Protein AF-A0A1Y1WP73-F1 (afdb_monomer_lite)

pLDDT: mean 77.03, std 22.02, range [34.75, 98.12]

Sequence (185 aa):
MTFDNALKVAAAVHSAQMASGSKRKRVSKGKESATANKKVKKNSEEGFRINKKKEFLLTYANTRGETTKSDVSLMIEEKQLNIEFIVSKEKNHNGEIAEFHIHSYLHYIDNPLNTRDVRYFNVPYPPSNQAFTTNHPNIRYKSEFSKNPIQATIDMIEYVTKEDQDPVCNFDWKKKVRRIEKPTF

Structure (mmCIF, N/CA/C/O backbone):
data_AF-A0A1Y1WP73-F1
#
_entry.id   AF-A0A1Y1WP73-F1
#
loop_
_atom_site.group_PDB
_atom_site.id
_atom_site.type_symbol
_atom_site.label_atom_id
_atom_site.label_alt_id
_atom_site.label_comp_id
_atom_site.label_asym_id
_atom_site.label_entity_id
_atom_site.label_seq_id
_atom_site.pdbx_PDB_ins_code
_atom_site.Cartn_x
_atom_site.Cartn_y
_atom_site.Cartn_z
_atom_site.occupancy
_atom_site.B_iso_or_equiv
_atom_site.auth_seq_id
_atom_site.auth_comp_id
_atom_site.auth_asym_id
_atom_site.auth_atom_id
_atom_site.pdbx_PDB_model_num
ATOM 1 N N . MET A 1 1 ? 25.354 -0.770 85.249 1.00 38.44 1 MET A N 1
ATOM 2 C CA . MET A 1 1 ? 25.401 0.024 84.005 1.00 38.44 1 MET A CA 1
ATOM 3 C C . MET A 1 1 ? 25.675 -0.971 82.873 1.00 38.44 1 MET A C 1
ATOM 5 O O . MET A 1 1 ? 26.792 -1.456 82.823 1.00 38.44 1 MET A O 1
ATOM 9 N N . THR A 1 2 ? 24.665 -1.651 82.300 1.00 40.53 2 THR A N 1
ATOM 10 C CA . THR A 1 2 ? 23.805 -1.255 81.140 1.00 40.53 2 THR A CA 1
ATOM 11 C C . THR A 1 2 ? 24.659 -0.952 79.893 1.00 40.53 2 THR A C 1
ATOM 13 O O . THR A 1 2 ? 25.575 -0.151 80.014 1.00 40.53 2 THR A O 1
ATOM 16 N N . PHE A 1 3 ? 24.511 -1.559 78.707 1.00 40.25 3 PHE A N 1
ATOM 17 C CA . PHE A 1 3 ? 23.338 -1.885 77.864 1.00 40.25 3 PHE A CA 1
ATOM 18 C C . PHE A 1 3 ? 23.740 -2.979 76.826 1.00 40.25 3 PHE A C 1
ATOM 20 O O . PHE A 1 3 ? 24.895 -2.988 76.410 1.00 40.25 3 PHE A O 1
ATOM 27 N N . ASP A 1 4 ? 22.934 -4.034 76.601 1.00 41.66 4 ASP A N 1
ATOM 28 C CA . ASP A 1 4 ? 22.002 -4.292 75.459 1.00 41.66 4 ASP A CA 1
ATOM 29 C C . ASP A 1 4 ? 22.661 -4.306 74.056 1.00 41.66 4 ASP A C 1
ATOM 31 O O . ASP A 1 4 ? 23.518 -3.488 73.768 1.00 41.66 4 ASP A O 1
ATOM 35 N N . ASN A 1 5 ? 22.314 -5.119 73.053 1.00 44.22 5 ASN A N 1
ATOM 36 C CA . ASN A 1 5 ? 21.349 -6.199 72.827 1.00 44.22 5 ASN A CA 1
ATOM 37 C C . ASN A 1 5 ? 21.752 -6.833 71.473 1.00 44.22 5 ASN A C 1
ATOM 39 O O . ASN A 1 5 ? 21.994 -6.089 70.525 1.00 44.22 5 ASN A O 1
ATOM 43 N N . ALA A 1 6 ? 21.752 -8.160 71.325 1.00 44.88 6 ALA A N 1
ATOM 44 C CA . ALA A 1 6 ? 21.674 -8.801 70.004 1.00 44.88 6 ALA A CA 1
ATOM 45 C C . ALA A 1 6 ? 21.087 -10.220 70.122 1.00 44.88 6 ALA A C 1
ATOM 47 O O . ALA A 1 6 ? 21.733 -11.146 70.612 1.00 44.88 6 ALA A O 1
ATOM 48 N N . LEU A 1 7 ? 19.823 -10.340 69.694 1.00 40.44 7 LEU A N 1
ATOM 49 C CA . LEU A 1 7 ? 19.051 -11.555 69.374 1.00 40.44 7 LEU A CA 1
ATOM 50 C C . LEU A 1 7 ? 19.946 -12.688 68.818 1.00 40.44 7 LEU A C 1
ATOM 52 O O . LEU A 1 7 ? 20.678 -12.459 67.862 1.00 40.44 7 LEU A O 1
ATOM 56 N N . LYS A 1 8 ? 20.042 -13.895 69.402 1.00 40.66 8 LYS A N 1
ATOM 57 C CA . LYS A 1 8 ? 19.073 -15.022 69.506 1.00 40.66 8 LYS A CA 1
ATOM 58 C C . LYS A 1 8 ? 18.258 -15.294 68.225 1.00 40.66 8 LYS A C 1
ATOM 60 O O . LYS A 1 8 ? 17.568 -14.400 67.771 1.00 40.66 8 LYS A O 1
ATOM 65 N N . VAL A 1 9 ? 18.151 -16.492 67.641 1.00 38.88 9 VAL A N 1
ATOM 66 C CA . VAL A 1 9 ? 18.622 -17.864 67.915 1.00 38.88 9 VAL A CA 1
ATOM 67 C C . VAL A 1 9 ? 18.351 -18.695 66.637 1.00 38.88 9 VAL A C 1
ATOM 69 O O . VAL A 1 9 ? 17.408 -18.406 65.908 1.00 38.88 9 VAL A O 1
ATOM 72 N N . ALA A 1 10 ? 19.201 -19.707 66.427 1.00 36.69 10 ALA A N 1
ATOM 73 C CA . ALA A 1 10 ? 19.105 -20.952 65.640 1.00 36.69 10 ALA A CA 1
ATOM 74 C C . ALA A 1 10 ? 17.727 -21.344 65.030 1.00 36.69 10 ALA A C 1
ATOM 76 O O . ALA A 1 10 ? 16.688 -21.212 65.661 1.00 36.69 10 ALA A O 1
ATOM 77 N N . ALA A 1 11 ? 17.662 -21.732 63.753 1.00 35.94 11 ALA A N 1
ATOM 78 C CA . ALA A 1 11 ? 17.934 -23.063 63.174 1.00 35.94 11 ALA A CA 1
ATOM 79 C C . ALA A 1 11 ? 16.797 -24.104 63.311 1.00 35.94 11 ALA A C 1
ATOM 81 O O . ALA A 1 11 ? 16.463 -24.536 64.403 1.00 35.94 11 ALA A O 1
ATOM 82 N N . ALA A 1 12 ? 16.332 -24.538 62.131 1.00 36.38 12 ALA A N 1
ATOM 83 C CA . ALA A 1 12 ? 15.968 -25.897 61.703 1.00 36.38 12 ALA A CA 1
ATOM 84 C C . ALA A 1 12 ? 14.915 -26.733 62.476 1.00 36.38 12 ALA A C 1
ATOM 86 O O . ALA A 1 12 ? 15.037 -26.996 63.663 1.00 36.38 12 ALA A O 1
ATOM 87 N N . VAL A 1 13 ? 13.960 -27.303 61.722 1.00 35.16 13 VAL A N 1
ATOM 88 C CA . VAL A 1 13 ? 13.783 -28.753 61.428 1.00 35.16 13 VAL A CA 1
ATOM 89 C C . VAL A 1 13 ? 12.307 -29.070 61.083 1.00 35.16 13 VAL A C 1
ATOM 91 O O . VAL A 1 13 ? 11.372 -28.494 61.622 1.00 35.16 13 VAL A O 1
ATOM 94 N N . HIS A 1 14 ? 12.157 -29.996 60.129 1.00 34.75 14 HIS A N 1
ATOM 95 C CA . HIS A 1 14 ? 10.982 -30.730 59.633 1.00 34.75 14 HIS A CA 1
ATOM 96 C C . HIS A 1 14 ? 9.729 -30.865 60.524 1.00 34.75 14 HIS A C 1
ATOM 98 O O . HIS A 1 14 ? 9.814 -31.292 61.671 1.00 34.75 14 HIS A O 1
ATOM 104 N N . SER A 1 15 ? 8.548 -30.763 59.895 1.00 35.84 15 SER A N 1
ATOM 105 C CA . SER A 1 15 ? 7.568 -31.869 59.729 1.00 35.84 15 SER A CA 1
ATOM 106 C C . SER A 1 15 ? 6.245 -31.369 59.115 1.00 35.84 15 SER A C 1
ATOM 108 O O . SER A 1 15 ? 5.824 -30.255 59.405 1.00 35.84 15 SER A O 1
ATOM 110 N N . ALA A 1 16 ? 5.600 -32.181 58.260 1.00 39.72 16 ALA A N 1
ATOM 111 C CA . ALA A 1 16 ? 4.187 -32.601 58.385 1.00 39.72 16 ALA A CA 1
ATOM 112 C C . ALA A 1 16 ? 3.598 -33.171 57.073 1.00 39.72 16 ALA A C 1
ATOM 114 O O . ALA A 1 16 ? 3.673 -32.575 56.001 1.00 39.72 16 ALA A O 1
ATOM 115 N N . GLN A 1 17 ? 2.975 -34.342 57.216 1.00 36.50 17 GLN A N 1
ATOM 116 C CA . GLN A 1 17 ? 2.186 -35.097 56.241 1.00 36.50 17 GLN A CA 1
ATOM 117 C C . GLN A 1 17 ? 0.824 -34.455 55.894 1.00 36.50 17 GLN A C 1
ATOM 119 O O . GLN A 1 17 ? 0.213 -33.796 56.723 1.00 36.50 17 GLN A O 1
ATOM 124 N N . MET A 1 18 ? 0.337 -34.807 54.693 1.00 44.97 18 MET A N 1
ATOM 125 C CA . MET A 1 18 ? -1.050 -35.119 54.276 1.00 44.97 18 MET A CA 1
ATOM 126 C C . MET A 1 18 ? -2.222 -34.226 54.736 1.00 44.97 18 MET A C 1
ATOM 128 O O . MET A 1 18 ? -2.625 -34.242 55.893 1.00 44.97 18 MET A O 1
ATOM 132 N N . ALA A 1 19 ? -2.942 -33.654 53.761 1.00 40.12 19 ALA A N 1
ATOM 133 C CA . ALA A 1 19 ? -4.369 -33.347 53.897 1.00 40.12 19 ALA A CA 1
ATOM 134 C C . ALA A 1 19 ? -5.128 -33.628 52.585 1.00 40.12 19 ALA A C 1
ATOM 136 O O . ALA A 1 19 ? -5.066 -32.871 51.617 1.00 40.12 19 ALA A O 1
ATOM 137 N N . SER A 1 20 ? -5.872 -34.738 52.584 1.00 45.78 20 SER A N 1
ATOM 138 C CA . SER A 1 20 ? -7.026 -34.972 51.715 1.00 45.78 20 SER A CA 1
ATOM 139 C C . SER A 1 20 ? -8.143 -34.006 52.116 1.00 45.78 20 SER A C 1
ATOM 141 O O . SER A 1 20 ? -8.498 -33.915 53.290 1.00 45.78 20 SER A O 1
ATOM 143 N N . GLY A 1 21 ? -8.696 -33.277 51.149 1.00 35.88 21 GLY A N 1
ATOM 144 C CA . GLY A 1 21 ? -9.756 -32.304 51.385 1.00 35.88 21 GLY A CA 1
ATOM 145 C C . GLY A 1 21 ? -10.603 -32.096 50.141 1.00 35.88 21 GLY A C 1
ATOM 146 O O . GLY A 1 21 ? -10.403 -31.146 49.390 1.00 35.88 21 GLY A O 1
ATOM 147 N N . SER A 1 22 ? -11.565 -32.996 49.936 1.00 47.75 22 SER A N 1
ATOM 148 C CA . SER A 1 22 ? -12.668 -32.846 48.986 1.00 47.75 22 SER A CA 1
ATOM 149 C C . SER A 1 22 ? -13.368 -31.496 49.184 1.00 47.75 22 SER A C 1
ATOM 151 O O . SER A 1 22 ? -14.056 -31.278 50.184 1.00 47.75 22 SER A O 1
ATOM 153 N N . LYS A 1 23 ? -13.216 -30.572 48.227 1.00 45.19 23 LYS A N 1
ATOM 154 C CA . LYS A 1 23 ? -14.054 -29.371 48.146 1.00 45.19 23 LYS A CA 1
ATOM 155 C C . LYS A 1 23 ? -15.121 -29.569 47.076 1.00 45.19 23 LYS A C 1
ATOM 157 O O . LYS A 1 23 ? -14.870 -29.544 45.876 1.00 45.19 23 LYS A O 1
ATOM 162 N N . ARG A 1 24 ? -16.327 -29.799 47.598 1.00 37.84 24 ARG A N 1
ATOM 163 C CA . ARG A 1 24 ? -17.636 -29.896 46.947 1.00 37.84 24 ARG A CA 1
ATOM 164 C C . ARG A 1 24 ? -17.758 -29.066 45.664 1.00 37.84 24 ARG A C 1
ATOM 166 O O . ARG A 1 24 ? -17.618 -27.844 45.675 1.00 37.84 24 ARG A O 1
ATOM 173 N N . LYS A 1 25 ? -18.175 -29.751 44.598 1.00 41.88 25 LYS A N 1
ATOM 174 C CA . LYS A 1 25 ? -18.746 -29.194 43.368 1.00 41.88 25 LYS A CA 1
ATOM 175 C C . LYS A 1 25 ? -19.994 -28.379 43.739 1.00 41.88 25 LYS A C 1
ATOM 177 O O . LYS A 1 25 ? -21.053 -28.944 44.009 1.00 41.88 25 LYS A O 1
ATOM 182 N N . ARG A 1 26 ? -19.865 -27.053 43.823 1.00 40.00 26 ARG A N 1
ATOM 183 C CA . ARG A 1 26 ? -21.003 -26.149 44.037 1.00 40.00 26 ARG A CA 1
ATOM 184 C C . ARG A 1 26 ? -21.769 -26.043 42.719 1.00 40.00 26 ARG A C 1
ATOM 186 O O . ARG A 1 26 ? -21.300 -25.434 41.765 1.00 40.00 26 ARG A O 1
ATOM 193 N N . VAL A 1 27 ? -22.929 -26.689 42.665 1.00 45.06 27 VAL A N 1
ATOM 194 C CA . VAL A 1 27 ? -23.915 -26.514 41.597 1.00 45.06 27 VAL A CA 1
ATOM 195 C C . VAL A 1 27 ? -24.573 -25.155 41.809 1.00 45.06 27 VAL A C 1
ATOM 197 O O . VAL A 1 27 ? -25.424 -25.011 42.682 1.00 45.06 27 VAL A O 1
ATOM 200 N N . SER A 1 28 ? -24.184 -24.152 41.027 1.00 40.03 28 SER A N 1
ATOM 201 C CA . SER A 1 28 ? -24.985 -22.941 40.859 1.00 40.03 28 SER A CA 1
ATOM 202 C C . SER A 1 28 ? -25.855 -23.110 39.617 1.00 40.03 28 SER A C 1
ATOM 204 O O . SER A 1 28 ? -25.410 -22.902 38.490 1.00 40.03 28 SER A O 1
ATOM 206 N N . LYS A 1 29 ? -27.112 -23.515 39.838 1.00 44.78 29 LYS A N 1
ATOM 207 C CA . LYS A 1 29 ? -28.218 -23.246 38.914 1.00 44.78 29 LYS A CA 1
ATOM 208 C C . LYS A 1 29 ? -28.392 -21.726 38.856 1.00 44.78 29 LYS A C 1
ATOM 210 O O . LYS A 1 29 ? -28.944 -21.141 39.781 1.00 44.78 29 LYS A O 1
ATOM 215 N N . GLY A 1 30 ? -27.907 -21.107 37.789 1.00 35.41 30 GLY A N 1
ATOM 216 C CA . GLY A 1 30 ? -28.134 -19.703 37.467 1.00 35.41 30 GLY A CA 1
ATOM 217 C C . GLY A 1 30 ? -28.257 -19.573 35.956 1.00 35.41 30 GLY A C 1
ATOM 218 O O . GLY A 1 30 ? -27.355 -19.980 35.231 1.00 35.41 30 GLY A O 1
ATOM 219 N N . LYS A 1 31 ? -29.414 -19.098 35.490 1.00 45.19 31 LYS A N 1
ATOM 220 C CA . LYS A 1 31 ? -29.664 -18.743 34.091 1.00 45.19 31 LYS A CA 1
ATOM 221 C C . LYS A 1 31 ? -28.786 -17.549 33.732 1.00 45.19 31 LYS A C 1
ATOM 223 O O . LYS A 1 31 ? -28.998 -16.487 34.287 1.00 45.19 31 LYS A O 1
ATOM 228 N N . GLU A 1 32 ? -27.862 -17.756 32.809 1.00 38.69 32 GLU A N 1
ATOM 229 C CA . GLU A 1 32 ? -27.201 -16.793 31.918 1.00 38.69 32 GLU A CA 1
ATOM 230 C C . GLU A 1 32 ? -26.188 -17.652 31.145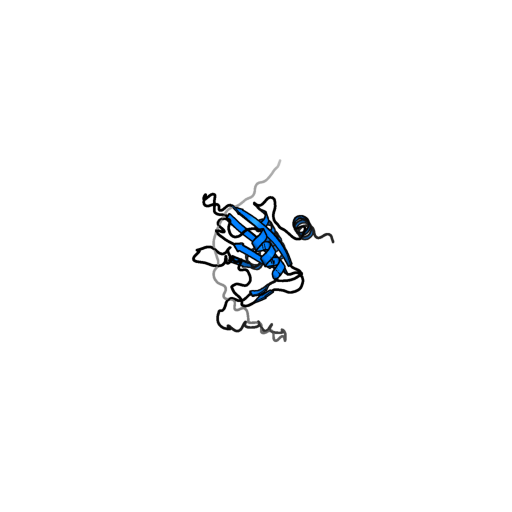 1.00 38.69 32 GLU A C 1
ATOM 232 O O . GLU A 1 32 ? -25.578 -18.562 31.689 1.00 38.69 32 GLU A O 1
ATOM 237 N N . SER A 1 33 ? -26.038 -17.556 29.840 1.00 39.72 33 SER A N 1
ATOM 238 C CA . SER A 1 33 ? -25.723 -16.360 29.088 1.00 39.72 33 SER A CA 1
ATOM 239 C C . SER A 1 33 ? -25.937 -16.708 27.616 1.00 39.72 33 SER A C 1
ATOM 241 O O . SER A 1 33 ? -25.800 -17.874 27.232 1.00 39.72 33 SER A O 1
ATOM 243 N N . ALA A 1 34 ? -26.287 -15.718 26.798 1.00 48.50 34 ALA A N 1
ATOM 244 C CA . ALA A 1 34 ? -26.297 -15.851 25.352 1.00 48.50 34 ALA A CA 1
ATOM 245 C C . ALA A 1 34 ? -24.971 -16.480 24.901 1.00 48.50 34 ALA A C 1
ATOM 247 O O . ALA A 1 34 ? -23.921 -15.838 24.920 1.00 48.50 34 ALA A O 1
ATOM 248 N N . THR A 1 35 ? -25.007 -17.753 24.505 1.00 42.34 35 THR A N 1
ATOM 249 C CA . THR A 1 35 ? -23.884 -18.376 23.820 1.00 42.34 35 THR A CA 1
ATOM 250 C C . THR A 1 35 ? -23.697 -17.580 22.548 1.00 42.34 35 THR A C 1
ATOM 252 O O . THR A 1 35 ? -24.515 -17.669 21.631 1.00 42.34 35 THR A O 1
ATOM 255 N N . ALA A 1 36 ? -22.652 -16.754 22.514 1.00 45.84 36 ALA A N 1
ATOM 256 C CA . ALA A 1 36 ? -22.164 -16.173 21.286 1.00 45.84 36 ALA A CA 1
ATOM 257 C C . ALA A 1 36 ? -22.001 -17.337 20.309 1.00 45.84 36 ALA A C 1
ATOM 259 O O . ALA A 1 36 ? -21.088 -18.153 20.452 1.00 45.84 36 ALA A O 1
ATOM 260 N N . ASN A 1 37 ? -22.932 -17.448 19.358 1.00 40.00 37 ASN A N 1
ATOM 261 C CA . ASN A 1 37 ? -22.795 -18.336 18.223 1.00 40.00 37 ASN A CA 1
ATOM 262 C C . ASN A 1 37 ? -21.539 -17.859 17.510 1.00 40.00 37 ASN A C 1
ATOM 264 O O . ASN A 1 37 ? -21.566 -16.906 16.728 1.00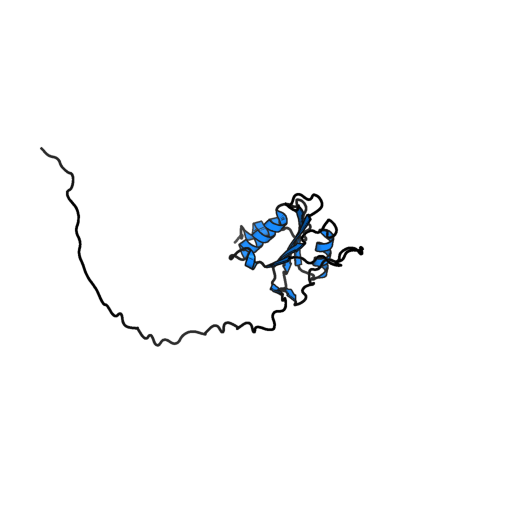 40.00 37 ASN A O 1
ATOM 268 N N . LYS A 1 38 ? -20.411 -18.485 17.849 1.00 47.41 38 LYS A N 1
ATOM 269 C CA . LYS A 1 38 ? -19.154 -18.363 17.137 1.00 47.41 38 LYS A CA 1
ATOM 270 C C . LYS A 1 38 ? -19.526 -18.796 15.732 1.00 47.41 38 LYS A C 1
ATOM 272 O O . LYS A 1 38 ? -19.721 -19.985 15.508 1.00 47.41 38 LYS A O 1
ATOM 277 N N . LYS A 1 39 ? -19.785 -17.832 14.836 1.00 48.66 39 LYS A N 1
ATOM 278 C CA . LYS A 1 39 ? -20.129 -18.106 13.441 1.00 48.66 39 LYS A CA 1
ATOM 279 C C . LYS A 1 39 ? -19.006 -18.990 12.935 1.00 48.66 39 LYS A C 1
ATOM 281 O O . LYS A 1 39 ? -17.903 -18.501 12.696 1.00 48.66 39 LYS A O 1
ATOM 286 N N . VAL A 1 40 ? -19.276 -20.290 12.870 1.00 43.19 40 VAL A N 1
ATOM 287 C CA . VAL A 1 40 ? -18.385 -21.263 12.268 1.00 43.19 40 VAL A CA 1
ATOM 288 C C . VAL A 1 40 ? -18.255 -20.751 10.849 1.00 43.19 40 VAL A C 1
ATOM 290 O O . VAL A 1 40 ? -19.231 -20.746 10.095 1.00 43.19 40 VAL A O 1
ATOM 293 N N . LYS A 1 41 ? -17.096 -20.166 10.525 1.00 53.53 41 LYS A N 1
ATOM 294 C CA . LYS A 1 41 ? -16.765 -19.866 9.139 1.00 53.53 41 LYS A CA 1
ATOM 295 C C . LYS A 1 41 ? -16.883 -21.215 8.450 1.00 53.53 41 LYS A C 1
ATOM 297 O O . LYS A 1 41 ? -16.076 -22.097 8.717 1.00 53.53 41 LYS A O 1
ATOM 302 N N . LYS A 1 42 ? -17.947 -21.400 7.663 1.00 52.81 42 LYS A N 1
ATOM 303 C CA . LYS A 1 42 ? -18.055 -22.546 6.768 1.00 52.81 42 LYS A CA 1
ATOM 304 C C . LYS A 1 42 ? -16.736 -22.588 6.005 1.00 52.81 42 LYS A C 1
ATOM 306 O O . LYS A 1 42 ? -16.377 -21.579 5.393 1.00 52.81 42 LYS A O 1
ATOM 311 N N . ASN A 1 43 ? -16.034 -23.714 6.095 1.00 48.12 43 ASN A N 1
ATOM 312 C CA . ASN A 1 43 ? -14.969 -24.076 5.172 1.00 48.12 43 ASN A CA 1
ATOM 313 C C . ASN A 1 43 ? -15.619 -24.202 3.789 1.00 48.12 43 ASN A C 1
ATOM 315 O O . ASN A 1 43 ? -15.993 -25.285 3.358 1.00 48.12 43 ASN A O 1
ATOM 319 N N . SER A 1 44 ? -15.888 -23.068 3.146 1.00 52.62 44 SER A N 1
ATOM 320 C CA . SER A 1 44 ? -16.033 -23.028 1.702 1.00 52.62 44 SER A CA 1
ATOM 321 C C . SER A 1 44 ? -14.624 -23.218 1.167 1.00 52.62 44 SER A C 1
ATOM 323 O O . SER A 1 44 ? -13.775 -22.410 1.541 1.00 52.62 44 SER A O 1
ATOM 325 N N . GLU A 1 45 ? -14.415 -24.293 0.408 1.00 56.72 45 GLU A N 1
ATOM 326 C CA . GLU A 1 45 ? -13.286 -24.578 -0.493 1.00 56.72 45 GLU A CA 1
ATOM 327 C C . GLU A 1 45 ? -12.183 -23.504 -0.473 1.00 56.72 45 GLU A C 1
ATOM 329 O O . GLU A 1 45 ? -12.448 -22.352 -0.822 1.00 56.72 45 GLU A O 1
ATOM 334 N N . GLU A 1 46 ? -10.982 -23.889 -0.020 1.00 64.06 46 GLU A N 1
ATOM 335 C CA . GLU A 1 46 ? -9.787 -23.070 0.268 1.00 64.06 46 GLU A CA 1
ATOM 336 C C . GLU A 1 46 ? -9.262 -22.255 -0.935 1.00 64.06 46 GLU A C 1
ATOM 338 O O . GLU A 1 46 ? -8.146 -22.429 -1.409 1.00 64.06 46 GLU A O 1
ATOM 343 N N . GLY A 1 47 ? -10.065 -21.333 -1.453 1.00 76.81 47 GLY A N 1
ATOM 344 C CA . GLY A 1 47 ? -9.646 -20.329 -2.418 1.00 76.81 47 GLY A CA 1
ATOM 345 C C . GLY A 1 47 ? -9.113 -19.084 -1.716 1.00 76.81 47 GLY A C 1
ATOM 346 O O . GLY A 1 47 ? -9.586 -18.704 -0.638 1.00 76.81 47 GLY A O 1
ATOM 347 N N . PHE A 1 48 ? -8.164 -18.402 -2.361 1.00 86.88 48 PHE A N 1
ATOM 348 C CA . PHE A 1 48 ? -7.745 -17.065 -1.948 1.00 86.88 48 PHE A CA 1
ATOM 349 C C . PHE A 1 48 ? -8.961 -16.146 -1.790 1.00 86.88 48 PHE A C 1
ATOM 351 O O . PHE A 1 48 ? -9.846 -16.075 -2.650 1.00 86.88 48 PHE A O 1
ATOM 358 N N . ARG A 1 49 ? -9.008 -15.420 -0.672 1.00 91.31 49 ARG A N 1
ATOM 359 C CA . ARG A 1 49 ? -10.079 -14.466 -0.410 1.00 91.31 49 ARG A CA 1
ATOM 360 C C . ARG A 1 49 ? -9.633 -13.358 0.526 1.00 91.31 49 ARG A C 1
ATOM 362 O O . ARG A 1 49 ? -9.302 -13.600 1.685 1.00 91.31 49 ARG A O 1
ATOM 369 N N . ILE A 1 50 ? -9.814 -12.123 0.077 1.00 92.75 50 ILE A N 1
ATOM 370 C CA . ILE A 1 50 ? -9.817 -10.951 0.946 1.00 92.75 50 ILE A CA 1
ATOM 371 C C . ILE A 1 50 ? -11.252 -10.745 1.427 1.00 92.75 50 ILE A C 1
ATOM 373 O O . ILE A 1 50 ? -12.166 -10.572 0.626 1.00 92.75 50 ILE A O 1
ATOM 377 N N . ASN A 1 51 ? -11.476 -10.793 2.741 1.00 92.81 51 ASN A N 1
ATOM 378 C CA . ASN A 1 51 ? -12.812 -10.662 3.325 1.00 92.81 51 ASN A CA 1
ATOM 379 C C . ASN A 1 51 ? -12.874 -9.496 4.311 1.00 92.81 51 ASN A C 1
ATOM 381 O O . ASN A 1 51 ? -12.406 -9.619 5.445 1.00 92.81 51 ASN A O 1
ATOM 385 N N . LYS A 1 52 ? -13.509 -8.402 3.878 1.00 92.44 52 LYS A N 1
ATOM 386 C CA . LYS A 1 52 ? -13.786 -7.204 4.679 1.00 92.44 52 LYS A CA 1
ATOM 387 C C . LYS A 1 52 ? -12.530 -6.642 5.362 1.00 92.44 52 LYS A C 1
ATOM 389 O O . LYS A 1 52 ? -12.526 -6.395 6.567 1.00 92.44 52 LYS A O 1
ATOM 394 N N . LYS A 1 53 ? -11.458 -6.446 4.594 1.00 94.38 53 LYS A N 1
ATOM 395 C CA . LYS A 1 53 ? -10.200 -5.856 5.077 1.00 94.38 53 LYS A CA 1
ATOM 396 C C . LYS A 1 53 ? -10.096 -4.399 4.612 1.00 94.38 53 LYS A C 1
ATOM 398 O O . LYS A 1 53 ? -10.431 -4.112 3.469 1.00 94.38 53 LYS A O 1
ATOM 403 N N . LYS A 1 54 ? -9.681 -3.493 5.504 1.00 95.12 54 LYS A N 1
ATOM 404 C CA . LYS A 1 54 ? -9.512 -2.058 5.198 1.00 95.12 54 LYS A CA 1
ATOM 405 C C . LYS A 1 54 ? -8.065 -1.647 4.967 1.00 95.12 54 LYS A C 1
ATOM 407 O O . LYS A 1 54 ? -7.834 -0.733 4.194 1.00 95.12 54 LYS A O 1
ATOM 412 N N . GLU A 1 55 ? -7.116 -2.299 5.632 1.00 96.44 55 GLU A N 1
ATOM 413 C CA . GLU A 1 55 ? -5.705 -1.913 5.597 1.00 96.44 55 GLU A CA 1
ATOM 414 C C . GLU A 1 55 ? -4.831 -3.061 5.104 1.00 96.44 55 GLU A C 1
ATOM 416 O O . GLU A 1 55 ? -4.987 -4.207 5.551 1.00 96.44 55 GLU A O 1
ATOM 421 N N . PHE A 1 56 ? -3.917 -2.723 4.198 1.00 97.12 56 PHE A N 1
ATOM 422 C CA . PHE A 1 56 ? -3.027 -3.660 3.524 1.00 97.12 56 PHE A CA 1
ATOM 423 C C . PHE A 1 56 ? -1.622 -3.089 3.433 1.00 97.12 56 PHE A C 1
ATOM 425 O O . PHE A 1 56 ? -1.445 -1.879 3.288 1.00 97.12 56 PHE A O 1
ATOM 432 N N . LEU A 1 57 ? -0.645 -3.987 3.476 1.00 97.81 57 LEU A N 1
ATOM 433 C CA . LEU A 1 57 ? 0.713 -3.713 3.049 1.00 97.81 57 LEU A CA 1
ATOM 434 C C . LEU A 1 57 ? 1.022 -4.620 1.863 1.00 97.81 57 LEU A C 1
ATOM 436 O O . LEU A 1 57 ? 0.928 -5.842 1.987 1.00 97.81 57 LEU A O 1
ATOM 440 N N . LEU A 1 58 ? 1.341 -4.023 0.719 1.00 97.62 58 LEU A N 1
ATOM 441 C CA . LEU A 1 58 ? 1.722 -4.750 -0.486 1.00 97.62 58 LEU A CA 1
ATOM 442 C C . LEU A 1 58 ? 3.228 -4.641 -0.691 1.00 97.62 58 LEU A C 1
ATOM 444 O O . LEU A 1 58 ? 3.782 -3.553 -0.547 1.00 97.62 58 LEU A O 1
ATOM 448 N N . THR A 1 59 ? 3.863 -5.742 -1.081 1.00 96.12 59 THR A N 1
ATOM 449 C CA . THR A 1 59 ? 5.282 -5.775 -1.452 1.00 96.12 59 THR A CA 1
ATOM 450 C C . THR A 1 59 ? 5.437 -6.387 -2.836 1.00 96.12 59 THR A C 1
ATOM 452 O O . THR A 1 59 ? 5.224 -7.587 -3.003 1.00 96.12 59 THR A O 1
ATOM 455 N N . TYR A 1 60 ? 5.848 -5.581 -3.809 1.00 93.94 60 TYR A N 1
ATOM 456 C CA . TYR A 1 60 ? 6.291 -6.033 -5.125 1.00 93.94 60 TYR A CA 1
ATOM 457 C C . TYR A 1 60 ? 7.791 -6.286 -5.047 1.00 93.94 60 TYR A C 1
ATOM 459 O O . TYR A 1 60 ? 8.591 -5.348 -5.034 1.00 93.94 60 TYR A O 1
ATOM 467 N N . ALA A 1 61 ? 8.165 -7.555 -4.924 1.00 90.12 61 ALA A N 1
ATOM 468 C CA . ALA A 1 61 ? 9.563 -7.951 -4.854 1.00 90.12 61 ALA A CA 1
ATOM 469 C C . ALA A 1 61 ? 10.223 -7.892 -6.241 1.00 90.12 61 ALA A C 1
ATOM 471 O O . ALA A 1 61 ? 9.542 -7.962 -7.263 1.00 90.12 61 ALA A O 1
ATOM 472 N N . ASN A 1 62 ? 11.553 -7.776 -6.248 1.00 83.38 62 ASN A N 1
ATOM 473 C CA . ASN A 1 62 ? 12.426 -7.874 -7.423 1.00 83.38 62 ASN A CA 1
ATOM 474 C C . ASN A 1 62 ? 11.865 -7.185 -8.673 1.00 83.38 62 ASN A C 1
ATOM 476 O O . ASN A 1 62 ? 11.754 -7.794 -9.734 1.00 83.38 62 ASN A O 1
ATOM 480 N N . THR A 1 63 ? 11.499 -5.906 -8.560 1.00 83.50 63 THR A N 1
ATOM 481 C CA . THR A 1 63 ? 10.825 -5.209 -9.663 1.00 83.50 63 THR A CA 1
ATOM 482 C C . THR A 1 63 ? 11.733 -4.938 -10.857 1.00 83.50 63 THR A C 1
ATOM 484 O O . THR A 1 63 ? 11.224 -4.572 -11.910 1.00 83.50 63 THR A O 1
ATOM 487 N N . ARG A 1 64 ? 13.061 -5.073 -10.692 1.00 78.75 64 ARG A N 1
ATOM 488 C CA . ARG A 1 64 ? 14.099 -4.852 -11.722 1.00 78.75 64 ARG A CA 1
ATOM 489 C C . ARG A 1 64 ? 13.994 -3.501 -12.445 1.00 78.75 64 ARG A C 1
ATOM 491 O O . ARG A 1 64 ? 14.495 -3.335 -13.549 1.00 78.75 64 ARG A O 1
ATOM 498 N N . GLY A 1 65 ? 13.343 -2.523 -11.811 1.00 75.81 65 GLY A N 1
ATOM 499 C CA . GLY A 1 65 ? 13.059 -1.210 -12.397 1.00 75.81 65 GLY A CA 1
ATOM 500 C C . GLY A 1 65 ? 11.858 -1.167 -13.348 1.00 75.81 65 GLY A C 1
ATOM 501 O O . GLY A 1 65 ? 11.525 -0.089 -13.823 1.00 75.81 65 GLY A O 1
ATOM 502 N N . GLU A 1 66 ? 11.190 -2.293 -13.591 1.00 84.38 66 GLU A N 1
ATOM 503 C CA . GLU A 1 66 ? 10.066 -2.404 -14.525 1.00 84.38 66 GLU A CA 1
ATOM 504 C C . GLU A 1 66 ? 8.732 -2.041 -13.879 1.00 84.38 66 GLU A C 1
ATOM 506 O O . GLU A 1 66 ? 7.903 -1.396 -14.506 1.00 84.38 66 GLU A O 1
ATOM 511 N N . THR A 1 67 ? 8.530 -2.435 -12.617 1.00 88.94 67 THR A N 1
ATOM 512 C CA . THR A 1 67 ? 7.428 -1.919 -11.794 1.00 88.94 67 THR A CA 1
ATOM 513 C C . THR A 1 67 ? 7.930 -0.720 -11.002 1.00 88.94 67 THR A C 1
ATOM 515 O O . THR A 1 67 ? 8.785 -0.860 -10.118 1.00 88.94 67 THR A O 1
ATOM 518 N N . THR A 1 68 ? 7.398 0.459 -11.311 1.00 91.50 68 THR A N 1
ATOM 519 C CA . THR A 1 68 ? 7.749 1.720 -10.654 1.00 91.50 68 THR A CA 1
ATOM 520 C C . THR A 1 68 ? 6.736 2.105 -9.573 1.00 91.50 68 THR A C 1
ATOM 522 O O . THR A 1 68 ? 5.654 1.524 -9.462 1.00 91.50 68 THR A O 1
ATOM 525 N N . LYS A 1 69 ? 7.071 3.126 -8.766 1.00 94.25 69 LYS A N 1
ATOM 526 C CA . LYS A 1 69 ? 6.114 3.721 -7.817 1.00 94.25 69 LYS A CA 1
ATOM 527 C C . LYS A 1 69 ? 4.872 4.243 -8.542 1.00 94.25 69 LYS A C 1
ATOM 529 O O . LYS A 1 69 ? 3.769 4.042 -8.054 1.00 94.25 69 LYS A O 1
ATOM 534 N N . SER A 1 70 ? 5.060 4.871 -9.703 1.00 93.62 70 SER A N 1
ATOM 535 C CA . SER A 1 70 ? 3.974 5.445 -10.498 1.00 93.62 70 SER A CA 1
ATOM 536 C C . SER A 1 70 ? 3.007 4.377 -10.998 1.00 93.62 70 SER A C 1
ATOM 538 O O . SER A 1 70 ? 1.804 4.568 -10.872 1.00 93.62 70 SER A O 1
ATOM 540 N N . ASP A 1 71 ? 3.506 3.235 -11.477 1.00 93.69 71 ASP A N 1
ATOM 541 C CA . ASP A 1 71 ? 2.642 2.149 -11.966 1.00 93.69 71 ASP A CA 1
ATOM 542 C C . ASP A 1 71 ? 1.772 1.575 -10.843 1.00 93.69 71 ASP A C 1
ATOM 544 O O . ASP A 1 71 ? 0.581 1.323 -11.024 1.00 93.69 71 ASP A O 1
ATOM 548 N N . VAL A 1 72 ? 2.360 1.402 -9.653 1.00 95.31 72 VAL A N 1
ATOM 549 C CA . VAL A 1 72 ? 1.630 0.937 -8.467 1.00 95.31 72 VAL A CA 1
ATOM 550 C C . VAL A 1 72 ? 0.603 1.979 -8.023 1.00 95.31 72 VAL A C 1
ATOM 552 O O . VAL A 1 72 ? -0.537 1.606 -7.753 1.00 95.31 72 VAL A O 1
ATOM 555 N N . SER A 1 73 ? 0.966 3.265 -7.975 1.00 95.19 73 SER A N 1
ATOM 556 C CA . SER A 1 73 ? 0.041 4.352 -7.622 1.00 95.19 73 SER A CA 1
ATOM 557 C C . SER A 1 73 ? -1.141 4.435 -8.587 1.00 95.19 73 SER A C 1
ATOM 559 O O . SER A 1 73 ? -2.280 4.444 -8.130 1.00 95.19 73 SER A O 1
ATOM 561 N N . LEU A 1 74 ? -0.892 4.401 -9.901 1.00 94.25 74 LEU A N 1
ATOM 562 C CA . LEU A 1 74 ? -1.943 4.399 -10.925 1.00 94.25 74 LEU A CA 1
ATOM 563 C C . LEU A 1 74 ? -2.875 3.195 -1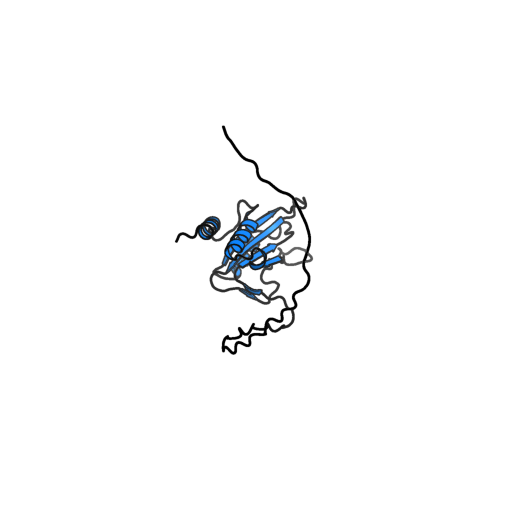0.759 1.00 94.25 74 LEU A C 1
ATOM 565 O O . LEU A 1 74 ? -4.093 3.350 -10.715 1.00 94.25 74 LEU A O 1
ATOM 569 N N . MET A 1 75 ? -2.309 1.998 -10.565 1.00 94.69 75 MET A N 1
ATOM 570 C CA . MET A 1 75 ? -3.103 0.793 -10.324 1.00 94.69 75 MET A CA 1
ATOM 571 C C . MET A 1 75 ? -3.998 0.932 -9.086 1.00 94.69 75 MET A C 1
ATOM 573 O O . MET A 1 75 ? -5.135 0.466 -9.117 1.00 94.69 75 MET A O 1
ATOM 577 N N . ILE A 1 76 ? -3.515 1.560 -8.006 1.00 95.31 76 ILE A N 1
ATOM 578 C CA . ILE A 1 76 ? -4.297 1.802 -6.783 1.00 95.31 76 ILE A CA 1
ATOM 579 C C . ILE A 1 76 ? -5.431 2.798 -7.043 1.00 95.31 76 ILE A C 1
ATOM 581 O O . ILE A 1 76 ? -6.567 2.534 -6.640 1.00 95.31 76 ILE A O 1
ATOM 585 N N . GLU A 1 77 ? -5.130 3.913 -7.710 1.00 92.62 77 GLU A N 1
ATOM 586 C CA . GLU A 1 77 ? -6.094 4.968 -8.045 1.00 92.62 77 GLU A CA 1
ATOM 587 C C . GLU A 1 77 ? -7.257 4.433 -8.896 1.00 92.62 77 GLU A C 1
ATOM 589 O O . GLU A 1 77 ? -8.407 4.818 -8.689 1.00 92.62 77 GLU A O 1
ATOM 594 N N . GLU A 1 78 ? -6.993 3.466 -9.778 1.00 91.50 78 GLU A N 1
ATOM 595 C CA . GLU A 1 78 ? -8.015 2.807 -10.599 1.00 91.50 78 GLU A CA 1
ATOM 596 C C . GLU A 1 78 ? -8.970 1.889 -9.809 1.00 91.50 78 GLU A C 1
ATOM 598 O O . GLU A 1 78 ? -10.033 1.527 -10.320 1.00 91.50 78 GLU A O 1
ATOM 603 N N . LYS A 1 79 ? -8.635 1.471 -8.575 1.00 87.50 79 LYS A N 1
ATOM 604 C CA . LYS A 1 79 ? -9.451 0.483 -7.840 1.00 87.50 79 LYS A CA 1
ATOM 605 C C . LYS A 1 79 ? -10.693 1.078 -7.191 1.00 87.50 79 LYS A C 1
ATOM 607 O O . LYS A 1 79 ? -11.771 0.503 -7.341 1.00 87.50 79 LYS A O 1
ATOM 612 N N . GLN A 1 80 ? -10.553 2.147 -6.402 1.00 79.00 80 GLN A N 1
ATOM 613 C CA . GLN A 1 80 ? -11.672 2.816 -5.724 1.00 79.00 80 GLN A CA 1
ATOM 614 C C . GLN A 1 80 ? -11.361 4.286 -5.428 1.00 79.00 80 GLN A C 1
ATOM 616 O O . GLN A 1 80 ? -10.227 4.645 -5.136 1.00 79.00 80 GLN A O 1
ATOM 621 N N . LEU A 1 81 ? -12.414 5.111 -5.402 1.00 74.88 81 LEU A N 1
ATOM 622 C CA . LEU A 1 81 ? -12.323 6.571 -5.281 1.00 74.88 81 LEU A CA 1
ATOM 623 C C . LEU A 1 81 ? -11.753 7.086 -3.947 1.00 74.88 81 LEU A C 1
ATOM 625 O O . LEU A 1 81 ? -11.245 8.200 -3.911 1.00 74.88 81 LEU A O 1
ATOM 629 N N . ASN A 1 82 ? -11.855 6.325 -2.850 1.00 90.31 82 ASN A N 1
ATOM 630 C CA . ASN A 1 82 ? -11.486 6.803 -1.511 1.00 90.31 82 ASN A CA 1
ATOM 631 C C . ASN A 1 82 ? -10.546 5.829 -0.783 1.00 90.31 82 ASN A C 1
ATOM 633 O O . ASN A 1 82 ? -10.913 5.148 0.184 1.00 90.31 82 ASN A O 1
ATOM 637 N N . ILE A 1 83 ? -9.325 5.738 -1.309 1.00 94.44 83 ILE A N 1
ATOM 638 C CA . ILE A 1 83 ? -8.219 4.973 -0.733 1.00 94.44 83 ILE A CA 1
ATOM 639 C C . ILE A 1 83 ? -7.124 5.960 -0.336 1.00 94.44 83 ILE A C 1
ATOM 641 O O . ILE A 1 83 ? -6.632 6.703 -1.176 1.00 94.44 83 ILE A O 1
ATOM 645 N N . GLU A 1 84 ? -6.702 5.939 0.924 1.00 96.31 84 GLU A N 1
ATOM 646 C CA . GLU A 1 84 ? -5.446 6.567 1.341 1.00 96.31 84 GLU A CA 1
ATOM 647 C C . GLU A 1 84 ? -4.292 5.612 1.035 1.00 96.31 84 GLU A C 1
ATOM 649 O O . GLU A 1 84 ? -4.343 4.442 1.431 1.00 96.31 84 GLU A O 1
ATOM 654 N N . PHE A 1 85 ? -3.238 6.094 0.378 1.00 97.50 85 PHE A N 1
ATOM 655 C CA . PHE A 1 85 ? -2.086 5.259 0.067 1.00 97.50 85 PHE A CA 1
ATOM 656 C C . PHE A 1 85 ? -0.737 5.958 0.217 1.00 97.50 85 PHE A C 1
ATOM 658 O O . PHE A 1 85 ? -0.618 7.182 0.150 1.00 97.50 85 PHE A O 1
ATOM 665 N N . ILE A 1 86 ? 0.285 5.129 0.416 1.00 98.00 86 ILE A N 1
ATOM 666 C CA . ILE A 1 86 ? 1.702 5.486 0.340 1.00 98.00 86 ILE A CA 1
ATOM 667 C C . ILE A 1 86 ? 2.366 4.418 -0.520 1.00 98.00 86 ILE A C 1
ATOM 669 O O . ILE A 1 86 ? 2.158 3.237 -0.256 1.00 98.00 86 ILE A O 1
ATOM 673 N N . VAL A 1 87 ? 3.168 4.810 -1.502 1.00 97.69 87 VAL A N 1
ATOM 674 C CA . VAL A 1 87 ? 3.991 3.922 -2.325 1.00 97.69 87 VAL A CA 1
ATOM 675 C C . VAL A 1 87 ? 5.443 4.360 -2.208 1.00 97.69 87 VAL A C 1
ATOM 677 O O . VAL A 1 87 ? 5.775 5.521 -2.456 1.00 97.69 87 VAL A O 1
ATOM 680 N N . SER A 1 88 ? 6.315 3.432 -1.840 1.00 96.50 88 SER A N 1
ATOM 681 C CA . SER A 1 88 ? 7.730 3.689 -1.607 1.00 96.50 88 SER A CA 1
ATOM 682 C C . SER A 1 88 ? 8.616 2.667 -2.305 1.00 96.50 88 SER A C 1
ATOM 684 O O . SER A 1 88 ? 8.199 1.551 -2.621 1.00 96.50 88 SER A O 1
ATOM 686 N N . LYS A 1 89 ? 9.860 3.068 -2.555 1.00 93.56 89 LYS A N 1
ATOM 687 C CA . LYS A 1 89 ? 10.901 2.227 -3.135 1.00 93.56 89 LYS A CA 1
ATOM 688 C C . LYS A 1 89 ? 11.922 1.843 -2.065 1.00 93.56 89 LYS A C 1
ATOM 690 O O . LYS A 1 89 ? 12.534 2.714 -1.456 1.00 93.56 89 LYS A O 1
ATOM 695 N N . GLU A 1 90 ? 12.144 0.546 -1.899 1.00 89.69 90 GLU A N 1
ATOM 696 C CA . GLU A 1 90 ? 13.158 -0.028 -1.010 1.00 89.69 90 GLU A CA 1
ATOM 697 C C . GLU A 1 90 ? 14.290 -0.650 -1.840 1.00 89.69 90 GLU A C 1
ATOM 699 O O . GLU A 1 90 ? 14.049 -1.240 -2.901 1.00 89.69 90 GLU A O 1
ATOM 704 N N . LYS A 1 91 ? 15.541 -0.497 -1.388 1.00 83.12 91 LYS A N 1
ATOM 705 C CA . LYS A 1 91 ? 16.689 -1.155 -2.030 1.00 83.12 91 LYS A CA 1
ATOM 706 C C . LYS A 1 91 ? 16.746 -2.611 -1.580 1.00 83.12 91 LYS A C 1
ATOM 708 O O . LYS A 1 91 ? 16.579 -2.885 -0.398 1.00 83.12 91 LYS A O 1
ATOM 713 N N . ASN A 1 92 ? 17.012 -3.545 -2.495 1.00 73.25 92 ASN A N 1
ATOM 714 C CA . ASN A 1 92 ? 17.235 -4.924 -2.078 1.00 73.25 92 ASN A CA 1
ATOM 715 C C . ASN A 1 92 ? 18.529 -5.002 -1.241 1.00 73.25 92 ASN A C 1
ATOM 717 O O . ASN A 1 92 ? 19.585 -4.520 -1.655 1.00 73.25 92 ASN A O 1
ATOM 721 N N . HIS A 1 93 ? 18.446 -5.616 -0.060 1.00 65.81 93 HIS A N 1
ATOM 722 C CA . HIS A 1 93 ? 19.575 -5.801 0.862 1.00 65.81 93 HIS A CA 1
ATOM 723 C C . HIS A 1 93 ? 20.581 -6.856 0.366 1.00 65.81 93 HIS A C 1
ATOM 725 O O . HIS A 1 93 ? 21.677 -6.959 0.911 1.00 65.81 93 HIS A O 1
ATOM 731 N N . ASN A 1 94 ? 20.255 -7.597 -0.701 1.00 66.00 94 ASN A N 1
ATOM 732 C CA . ASN A 1 94 ? 21.101 -8.653 -1.274 1.00 66.00 94 ASN A CA 1
ATOM 733 C C . ASN A 1 94 ? 22.281 -8.147 -2.136 1.00 66.00 94 ASN A C 1
ATOM 735 O O . ASN A 1 94 ? 22.987 -8.954 -2.733 1.00 66.00 94 ASN A O 1
ATOM 739 N N . GLY A 1 95 ? 22.527 -6.834 -2.206 1.00 52.12 95 GLY A N 1
ATOM 740 C CA . GLY A 1 95 ? 23.727 -6.264 -2.839 1.00 52.12 95 GLY A CA 1
ATOM 741 C C . GLY A 1 95 ? 23.691 -6.150 -4.369 1.00 52.12 95 GLY A C 1
ATOM 742 O O . GLY A 1 95 ? 24.600 -5.557 -4.951 1.00 52.12 95 GLY A O 1
ATOM 743 N N . GLU A 1 96 ? 22.642 -6.638 -5.035 1.00 58.56 96 GLU A N 1
ATOM 744 C CA . GLU A 1 96 ? 22.433 -6.409 -6.467 1.00 58.56 96 GLU A CA 1
ATOM 745 C C . GLU A 1 96 ? 21.818 -5.022 -6.713 1.00 58.56 96 GLU A C 1
ATOM 747 O O . GLU A 1 96 ? 20.656 -4.759 -6.412 1.00 58.56 96 GLU A O 1
ATOM 752 N N . ILE A 1 97 ? 22.616 -4.122 -7.295 1.00 53.88 97 ILE A N 1
ATOM 753 C CA . ILE A 1 97 ? 22.307 -2.691 -7.499 1.00 53.88 97 ILE A CA 1
ATOM 754 C C . ILE A 1 97 ? 21.026 -2.458 -8.332 1.00 53.88 97 ILE A C 1
ATOM 756 O O . ILE A 1 97 ? 20.427 -1.385 -8.254 1.00 53.88 97 ILE A O 1
ATOM 760 N N . ALA A 1 98 ? 20.594 -3.446 -9.121 1.00 60.75 98 ALA A N 1
ATOM 761 C CA . ALA A 1 98 ? 19.437 -3.346 -10.010 1.00 60.75 98 ALA A CA 1
ATOM 762 C C . ALA A 1 98 ? 18.124 -3.881 -9.406 1.00 60.75 98 ALA A C 1
ATOM 764 O O . ALA A 1 98 ? 17.057 -3.675 -9.993 1.00 60.75 98 ALA A O 1
ATOM 765 N N . GLU A 1 99 ? 18.166 -4.548 -8.250 1.00 73.06 99 GLU A N 1
ATOM 766 C CA . GLU A 1 99 ? 16.971 -5.121 -7.639 1.00 73.06 99 GLU A CA 1
ATOM 767 C C . GLU A 1 99 ? 16.402 -4.184 -6.569 1.00 73.06 99 GLU A C 1
ATOM 769 O O . GLU A 1 99 ? 17.042 -3.843 -5.575 1.00 73.06 99 GLU A O 1
ATOM 774 N N . PHE A 1 100 ? 15.162 -3.752 -6.778 1.00 85.31 100 PHE A N 1
ATOM 775 C CA . PHE A 1 100 ? 14.417 -2.932 -5.830 1.00 85.31 100 PHE A CA 1
ATOM 776 C C . PHE A 1 100 ? 13.094 -3.610 -5.497 1.00 85.31 100 PHE A C 1
ATOM 778 O O . PHE A 1 100 ? 12.599 -4.467 -6.240 1.00 85.31 100 PHE A O 1
ATOM 785 N N . HIS A 1 101 ? 12.516 -3.212 -4.374 1.00 91.62 101 HIS A N 1
ATOM 786 C CA . HIS A 1 101 ? 11.155 -3.562 -4.007 1.00 91.62 101 HIS A CA 1
ATOM 787 C C . HIS A 1 101 ? 10.300 -2.305 -4.021 1.00 91.62 101 HIS A C 1
ATOM 789 O O . HIS A 1 101 ? 10.772 -1.212 -3.699 1.00 91.62 101 HIS A O 1
ATOM 795 N N . ILE A 1 102 ? 9.037 -2.459 -4.406 1.00 94.88 102 ILE A N 1
ATOM 796 C CA . ILE A 1 102 ? 8.040 -1.412 -4.211 1.00 94.88 102 ILE A CA 1
ATOM 797 C C . ILE A 1 102 ? 7.126 -1.859 -3.081 1.00 94.88 102 ILE A C 1
ATOM 799 O O . ILE A 1 102 ? 6.511 -2.924 -3.157 1.00 94.88 102 ILE A O 1
ATOM 803 N N . HIS A 1 103 ? 7.036 -1.047 -2.036 1.00 96.88 103 HIS A N 1
ATOM 804 C CA . HIS A 1 103 ? 6.110 -1.269 -0.937 1.00 96.88 103 HIS A CA 1
ATOM 805 C C . HIS A 1 103 ? 4.958 -0.285 -1.035 1.00 96.88 103 HIS A C 1
ATOM 807 O O . HIS A 1 103 ? 5.133 0.852 -1.471 1.00 96.88 103 HIS A O 1
ATOM 813 N N . SER A 1 104 ? 3.769 -0.707 -0.618 1.00 97.75 104 SER A N 1
ATOM 814 C CA . SER A 1 104 ? 2.655 0.220 -0.476 1.00 97.75 104 SER A CA 1
ATOM 815 C C . SER A 1 104 ? 1.812 -0.053 0.755 1.00 97.75 104 SER A C 1
ATOM 817 O O . SER A 1 104 ? 1.531 -1.201 1.093 1.00 97.75 104 SER A O 1
ATOM 819 N N . TYR A 1 105 ? 1.405 1.026 1.413 1.00 98.12 105 TYR A N 1
ATOM 820 C CA . TYR A 1 105 ? 0.378 1.033 2.443 1.00 98.12 105 TYR A CA 1
ATOM 821 C C . TYR A 1 105 ? -0.929 1.468 1.793 1.00 98.12 105 TYR A C 1
ATOM 823 O O . TYR A 1 105 ? -0.950 2.493 1.116 1.00 98.12 105 TYR A O 1
ATOM 831 N N . LEU A 1 106 ? -2.009 0.722 2.023 1.00 97.56 106 LEU A N 1
ATOM 832 C CA . LEU A 1 106 ? -3.350 1.050 1.541 1.00 97.56 106 LEU A CA 1
ATOM 833 C C . LEU A 1 106 ? -4.332 1.103 2.698 1.00 97.56 106 LEU A C 1
ATOM 835 O O . LEU A 1 106 ? -4.349 0.196 3.532 1.00 97.56 106 LEU A O 1
ATOM 839 N N . HIS A 1 107 ? -5.215 2.096 2.685 1.00 96.94 107 HIS A N 1
ATOM 840 C CA . HIS A 1 107 ? -6.320 2.214 3.622 1.00 96.94 107 HIS A CA 1
ATOM 841 C C . HIS A 1 107 ? -7.616 2.612 2.915 1.00 96.94 107 HIS A C 1
ATOM 843 O O . HIS A 1 107 ? -7.794 3.737 2.462 1.00 96.94 107 HIS A O 1
ATOM 849 N N . TYR A 1 108 ? -8.539 1.659 2.859 1.00 95.12 108 TYR A N 1
ATOM 850 C CA . TYR A 1 108 ? -9.883 1.827 2.325 1.00 95.12 108 TYR A CA 1
ATOM 851 C C . TYR A 1 108 ? -10.772 2.531 3.357 1.00 95.12 108 TYR A C 1
ATOM 853 O O . TYR A 1 108 ? -11.195 1.912 4.344 1.00 95.12 108 TYR A O 1
ATOM 861 N N . ILE A 1 109 ? -11.056 3.815 3.128 1.00 92.38 109 ILE A N 1
ATOM 862 C CA . ILE A 1 109 ? -11.724 4.692 4.100 1.00 92.38 109 ILE A CA 1
ATOM 863 C C . ILE A 1 109 ? -13.179 4.283 4.292 1.00 92.38 109 ILE A C 1
ATOM 865 O O . ILE A 1 109 ? -13.592 3.922 5.401 1.00 92.38 109 ILE A O 1
ATOM 869 N N . ASP A 1 110 ? -13.934 4.247 3.198 1.00 89.12 110 ASP A N 1
ATOM 870 C CA . ASP A 1 110 ? -15.374 4.018 3.249 1.00 89.12 110 ASP A CA 1
ATOM 871 C C . ASP A 1 110 ? -15.667 2.535 3.482 1.00 89.12 110 ASP A C 1
ATOM 873 O O . ASP A 1 110 ? -16.051 2.101 4.579 1.00 89.12 110 ASP A O 1
ATOM 877 N N . ASN A 1 111 ? -15.405 1.728 2.455 1.00 91.12 111 ASN A N 1
ATOM 878 C CA . ASN A 1 111 ? -15.830 0.341 2.392 1.00 91.12 111 ASN A CA 1
ATOM 879 C C . ASN A 1 111 ? -14.634 -0.608 2.420 1.00 91.12 111 ASN A C 1
ATOM 881 O O . ASN A 1 111 ? -13.703 -0.448 1.639 1.00 91.12 111 ASN A O 1
ATOM 885 N N . PRO A 1 112 ? -14.650 -1.639 3.282 1.00 93.38 112 PRO A N 1
ATOM 886 C CA . PRO A 1 112 ? -13.589 -2.626 3.276 1.00 93.38 112 PRO A CA 1
ATOM 887 C C . PRO A 1 112 ? -13.600 -3.433 1.973 1.00 93.38 112 PRO A C 1
ATOM 889 O O . PRO A 1 112 ? -14.662 -3.807 1.469 1.00 93.38 112 PRO A O 1
ATOM 892 N N . LEU A 1 113 ? -12.417 -3.797 1.488 1.00 94.00 113 LEU A N 1
ATOM 893 C CA . LEU A 1 113 ? -12.269 -4.628 0.303 1.00 94.00 113 LEU A CA 1
ATOM 894 C C . LEU A 1 113 ? -12.757 -6.060 0.575 1.00 94.00 113 LEU A C 1
ATOM 896 O O . LEU A 1 113 ? -12.463 -6.680 1.608 1.00 94.00 113 LEU A O 1
ATOM 900 N N . ASN A 1 114 ? -13.500 -6.596 -0.390 1.00 92.75 114 ASN A N 1
ATOM 901 C CA . ASN A 1 114 ? -13.931 -7.985 -0.443 1.00 92.75 114 ASN A CA 1
ATOM 902 C C . ASN A 1 114 ? -13.743 -8.484 -1.875 1.00 92.75 114 ASN A C 1
ATOM 904 O O . ASN A 1 114 ? -14.454 -8.049 -2.774 1.00 92.75 114 ASN A O 1
ATOM 908 N N . THR A 1 115 ? -12.780 -9.376 -2.084 1.00 92.62 115 THR A N 1
ATOM 909 C CA . THR A 1 115 ? -12.470 -9.920 -3.408 1.00 92.62 115 THR A CA 1
ATOM 910 C C . THR A 1 115 ? -11.989 -11.364 -3.299 1.00 92.62 115 THR A C 1
ATOM 912 O O . THR A 1 115 ? -11.462 -11.791 -2.267 1.00 92.62 115 THR A O 1
ATOM 915 N N . ARG A 1 116 ? -12.215 -12.128 -4.367 1.00 93.31 116 ARG A N 1
ATOM 916 C CA . ARG A 1 116 ? -11.645 -13.466 -4.592 1.00 93.31 116 ARG A CA 1
ATOM 917 C C . ARG A 1 116 ? -10.611 -13.464 -5.717 1.00 93.31 116 ARG A C 1
ATOM 919 O O . ARG A 1 116 ? -10.014 -14.496 -5.992 1.00 93.31 116 ARG A O 1
ATOM 926 N N . ASP A 1 117 ? -10.424 -12.323 -6.372 1.00 92.12 117 ASP A N 1
ATOM 927 C CA . ASP A 1 117 ? -9.439 -12.179 -7.427 1.00 92.12 117 ASP A CA 1
ATOM 928 C C . ASP A 1 117 ? -8.039 -12.103 -6.811 1.00 92.12 117 ASP A C 1
ATOM 930 O O . ASP A 1 117 ? -7.692 -11.126 -6.146 1.00 92.12 117 ASP A O 1
ATOM 934 N N . VAL A 1 118 ? -7.241 -13.150 -7.029 1.00 90.94 118 VAL A N 1
ATOM 935 C CA . VAL A 1 118 ? -5.825 -13.197 -6.636 1.00 90.94 118 VAL A CA 1
ATOM 936 C C . VAL A 1 118 ? -5.048 -12.069 -7.305 1.00 90.94 118 VAL A C 1
ATOM 938 O O . VAL A 1 118 ? -4.139 -11.514 -6.706 1.00 90.94 118 VAL A O 1
ATOM 941 N N . ARG A 1 119 ? -5.421 -11.681 -8.527 1.00 92.25 119 ARG A N 1
ATOM 942 C CA . ARG A 1 119 ? -4.694 -10.698 -9.335 1.00 92.25 119 ARG A CA 1
ATOM 943 C C . ARG A 1 119 ? -5.164 -9.266 -9.109 1.00 92.25 119 ARG A C 1
ATOM 945 O O . ARG A 1 119 ? -4.743 -8.371 -9.835 1.00 92.25 119 ARG A O 1
ATOM 952 N N . TYR A 1 120 ? -5.993 -9.033 -8.090 1.00 94.44 120 TYR A N 1
ATOM 953 C CA . TYR A 1 120 ? -6.607 -7.731 -7.835 1.00 94.44 120 TYR A CA 1
ATOM 954 C C . TYR A 1 120 ? -5.581 -6.590 -7.745 1.00 94.44 120 TYR A C 1
ATOM 956 O O . TYR A 1 120 ? -5.855 -5.486 -8.213 1.00 94.44 120 TYR A O 1
ATOM 964 N N . PHE A 1 121 ? -4.401 -6.875 -7.184 1.00 96.00 121 PHE A N 1
ATOM 965 C CA . PHE A 1 121 ? -3.287 -5.934 -7.039 1.00 96.00 121 PHE A CA 1
ATOM 966 C C . PHE A 1 121 ? -2.126 -6.202 -8.010 1.00 96.00 121 PHE A C 1
ATOM 968 O O . PHE A 1 121 ? -0.999 -5.816 -7.732 1.00 96.00 121 PHE A O 1
ATOM 975 N N . ASN A 1 122 ? -2.347 -6.896 -9.126 1.00 94.81 122 ASN A N 1
ATOM 976 C CA . ASN A 1 122 ? -1.279 -7.077 -10.106 1.00 94.81 122 ASN A CA 1
ATOM 977 C C . ASN A 1 122 ? -0.987 -5.764 -10.826 1.00 94.81 122 ASN A C 1
ATOM 979 O O . ASN A 1 122 ? -1.909 -5.056 -11.229 1.00 94.81 122 ASN A O 1
ATOM 983 N N . VAL A 1 123 ? 0.296 -5.504 -11.060 1.00 92.75 123 VAL A N 1
ATOM 984 C CA . VAL A 1 123 ? 0.742 -4.448 -11.969 1.00 92.75 123 VAL A CA 1
ATOM 985 C C . VAL A 1 123 ? 1.238 -5.107 -13.254 1.00 92.75 123 VAL A C 1
ATOM 987 O O . VAL A 1 123 ? 2.057 -6.026 -13.173 1.00 92.75 123 VAL A O 1
ATOM 990 N N . PRO A 1 124 ? 0.731 -4.723 -14.437 1.00 87.81 124 PRO A N 1
ATOM 991 C CA . PRO A 1 124 ? 1.233 -5.258 -15.694 1.00 87.81 124 PRO A CA 1
ATOM 992 C C . PRO A 1 124 ? 2.680 -4.820 -15.921 1.00 87.81 124 PRO A C 1
ATOM 994 O O . PRO A 1 124 ? 3.035 -3.673 -15.659 1.00 87.81 124 PRO A O 1
ATOM 997 N N . TYR A 1 125 ? 3.510 -5.732 -16.422 1.00 80.06 125 TYR A N 1
ATOM 998 C CA . TYR A 1 125 ? 4.808 -5.336 -16.955 1.00 80.06 125 TYR A CA 1
ATOM 999 C C . TYR A 1 125 ? 4.617 -4.671 -18.323 1.00 80.06 125 TYR A C 1
ATOM 1001 O O . TYR A 1 125 ? 3.665 -5.007 -19.040 1.00 80.06 125 TYR A O 1
ATOM 1009 N N . PRO A 1 126 ? 5.517 -3.755 -18.721 1.00 71.94 126 PRO A N 1
ATOM 1010 C CA . PRO A 1 126 ? 5.559 -3.276 -20.093 1.00 71.94 126 PRO A CA 1
ATOM 1011 C C . PRO A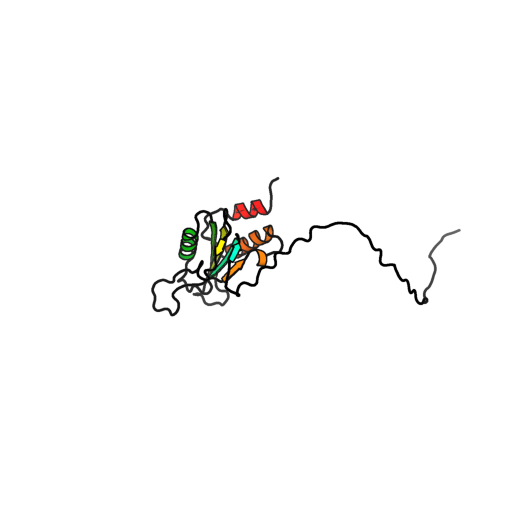 1 126 ? 5.642 -4.466 -21.060 1.00 71.94 126 PRO A C 1
ATOM 1013 O O . PRO A 1 126 ? 6.285 -5.470 -20.729 1.00 71.94 126 PRO A O 1
ATOM 1016 N N . PRO A 1 127 ? 5.031 -4.377 -22.256 1.00 67.31 127 PRO A N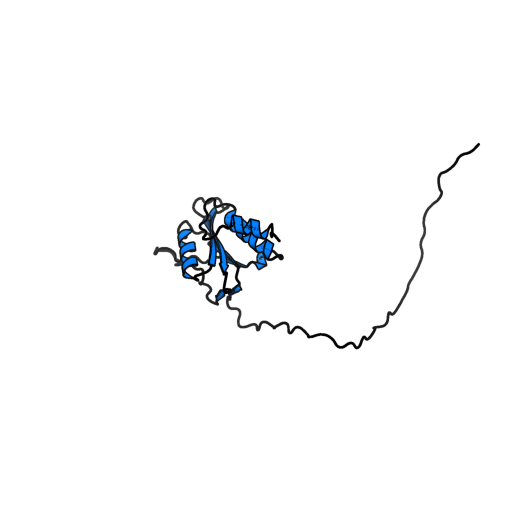 1
ATOM 1017 C CA . PRO A 1 127 ? 5.110 -5.440 -23.247 1.00 67.31 127 PRO A CA 1
ATOM 1018 C C . PRO A 1 127 ? 6.580 -5.698 -23.601 1.00 67.31 127 PRO A C 1
ATOM 1020 O O . PRO A 1 127 ? 7.232 -4.908 -24.279 1.00 67.31 127 PRO A O 1
ATOM 1023 N N . SER A 1 128 ? 7.106 -6.805 -23.088 1.00 63.38 128 SER A N 1
ATOM 1024 C CA . SER A 1 128 ? 8.483 -7.259 -23.257 1.00 63.38 128 SER A CA 1
ATOM 1025 C C . SER A 1 128 ? 8.486 -8.783 -23.394 1.00 63.38 128 SER A C 1
ATOM 1027 O O . SER A 1 128 ? 7.507 -9.443 -23.043 1.00 63.38 128 SER A O 1
ATOM 1029 N N . ASN A 1 129 ? 9.573 -9.363 -23.912 1.00 60.34 129 ASN A N 1
ATOM 1030 C CA . ASN A 1 129 ? 9.727 -10.813 -24.133 1.00 60.34 129 ASN A CA 1
ATOM 1031 C C . ASN A 1 129 ? 9.877 -11.628 -22.825 1.00 60.34 129 ASN A C 1
ATOM 1033 O O . ASN A 1 129 ? 10.617 -12.610 -22.776 1.00 60.34 129 ASN A O 1
ATOM 1037 N N . GLN A 1 130 ? 9.230 -11.212 -21.739 1.00 64.56 130 GLN A N 1
ATOM 1038 C CA . GLN A 1 130 ? 9.320 -11.864 -20.440 1.00 64.56 130 GLN A CA 1
ATOM 1039 C C . GLN A 1 130 ? 8.337 -13.020 -20.291 1.00 64.56 130 GLN A C 1
ATOM 1041 O O . GLN A 1 130 ? 7.238 -13.017 -20.838 1.00 64.56 130 GLN A O 1
ATOM 1046 N N . ALA A 1 131 ? 8.729 -14.002 -19.477 1.00 67.69 131 ALA A N 1
ATOM 1047 C CA . ALA A 1 131 ? 7.912 -15.174 -19.173 1.00 67.69 131 ALA A CA 1
ATOM 1048 C C . ALA A 1 131 ? 6.650 -14.851 -18.345 1.00 67.69 131 ALA A C 1
ATOM 1050 O O . ALA A 1 131 ? 5.701 -15.633 -18.349 1.00 67.69 131 ALA A O 1
ATOM 1051 N N . PHE A 1 132 ? 6.626 -13.713 -17.642 1.00 70.00 132 PHE A N 1
ATOM 1052 C CA . PHE A 1 132 ? 5.501 -13.277 -16.816 1.00 70.00 132 PHE A CA 1
ATOM 1053 C C . PHE A 1 132 ? 5.018 -11.901 -17.265 1.00 70.00 132 PHE A C 1
ATOM 1055 O O . PHE A 1 132 ? 5.813 -10.992 -17.462 1.00 70.00 132 PHE A O 1
ATOM 1062 N N . THR A 1 133 ? 3.702 -11.735 -17.397 1.00 80.12 133 THR A N 1
ATOM 1063 C CA . THR A 1 133 ? 3.095 -10.496 -17.915 1.00 80.12 133 THR A CA 1
ATOM 1064 C C . THR A 1 133 ? 2.739 -9.484 -16.825 1.00 80.12 133 THR A C 1
ATOM 1066 O O . THR A 1 133 ? 2.310 -8.375 -17.128 1.00 80.12 133 THR A O 1
ATOM 1069 N N . THR A 1 134 ? 2.852 -9.859 -15.549 1.00 87.56 134 THR A N 1
ATOM 1070 C CA . THR A 1 134 ? 2.470 -9.011 -14.412 1.00 87.56 134 THR A CA 1
ATOM 1071 C C . THR A 1 134 ? 3.364 -9.257 -13.206 1.00 87.56 134 THR A C 1
ATOM 1073 O O . THR A 1 134 ? 3.716 -10.407 -12.940 1.00 87.56 134 THR A O 1
ATOM 1076 N N . ASN A 1 135 ? 3.584 -8.221 -12.405 1.00 89.00 135 ASN A N 1
ATOM 1077 C CA . ASN A 1 135 ? 4.134 -8.319 -11.063 1.00 89.00 135 ASN A CA 1
ATOM 1078 C C . ASN A 1 135 ? 3.003 -8.518 -10.041 1.00 89.00 135 ASN A C 1
ATOM 1080 O O . ASN A 1 135 ? 2.067 -7.714 -9.978 1.00 89.00 135 ASN A O 1
ATOM 1084 N N . HIS A 1 136 ? 3.072 -9.594 -9.257 1.00 92.81 136 HIS A N 1
ATOM 1085 C CA . HIS A 1 136 ? 2.091 -9.909 -8.218 1.00 92.81 136 HIS A CA 1
ATOM 1086 C C . HIS A 1 136 ? 2.683 -9.607 -6.834 1.00 92.81 136 HIS A C 1
ATOM 1088 O O . HIS A 1 136 ? 3.740 -10.152 -6.505 1.00 92.81 136 HIS A O 1
ATOM 1094 N N . PRO A 1 137 ? 2.032 -8.776 -6.001 1.00 95.69 137 PRO A N 1
ATOM 1095 C CA . PRO A 1 137 ? 2.583 -8.421 -4.706 1.00 95.69 137 PRO A CA 1
ATOM 1096 C C . PRO A 1 137 ? 2.321 -9.501 -3.658 1.00 95.69 137 PRO A C 1
ATOM 1098 O O . PRO A 1 137 ? 1.280 -10.157 -3.655 1.00 95.69 137 PRO A O 1
ATOM 1101 N N . ASN A 1 138 ? 3.202 -9.583 -2.665 1.00 95.12 138 ASN A N 1
ATOM 1102 C CA . ASN A 1 138 ? 2.841 -10.188 -1.389 1.00 95.12 138 ASN A CA 1
ATOM 1103 C C . ASN A 1 138 ? 1.847 -9.272 -0.654 1.00 95.12 138 ASN A C 1
ATOM 1105 O O . ASN A 1 138 ? 2.103 -8.075 -0.520 1.00 95.12 138 ASN A O 1
ATOM 1109 N N . ILE A 1 139 ? 0.737 -9.828 -0.164 1.00 96.25 139 ILE A N 1
ATOM 1110 C CA . ILE A 1 139 ? -0.343 -9.081 0.493 1.00 96.25 139 ILE A CA 1
ATOM 1111 C C . ILE A 1 139 ? -0.330 -9.410 1.982 1.00 96.25 139 ILE A C 1
ATOM 1113 O O . ILE A 1 139 ? -0.682 -10.521 2.375 1.00 96.25 139 ILE A O 1
ATOM 1117 N N . ARG A 1 140 ? 0.010 -8.427 2.817 1.00 96.06 140 ARG A N 1
ATOM 1118 C CA . ARG A 1 140 ? -0.021 -8.553 4.278 1.00 96.06 140 ARG A CA 1
ATOM 1119 C C . ARG A 1 140 ? -1.148 -7.730 4.877 1.00 96.06 140 ARG A C 1
ATOM 1121 O O . ARG A 1 140 ? -1.457 -6.627 4.421 1.00 96.06 140 ARG A O 1
ATOM 1128 N N . TYR A 1 141 ? -1.765 -8.257 5.927 1.00 94.75 141 TYR A N 1
ATOM 1129 C CA . TYR A 1 141 ? -2.875 -7.607 6.616 1.00 94.75 141 TYR A CA 1
ATOM 1130 C C . TYR A 1 141 ? -2.430 -6.963 7.923 1.00 94.75 141 TYR A C 1
ATOM 1132 O O . TYR A 1 141 ? -1.588 -7.493 8.640 1.00 94.75 141 TYR A O 1
ATOM 1140 N N . LYS A 1 142 ? -3.131 -5.899 8.320 1.00 93.06 142 LYS A N 1
ATOM 1141 C CA . LYS A 1 142 ? -2.954 -5.200 9.605 1.00 93.06 142 LYS A CA 1
ATOM 1142 C C . LYS A 1 142 ? -2.781 -6.109 10.831 1.00 93.06 142 LYS A C 1
ATOM 1144 O O . LYS A 1 142 ? -1.969 -5.839 11.706 1.00 93.06 142 LYS A O 1
ATOM 1149 N N . SER A 1 143 ? -3.524 -7.214 10.889 1.00 90.38 143 SER A N 1
ATOM 1150 C CA . SER A 1 143 ? -3.468 -8.180 11.996 1.00 90.38 143 SER A CA 1
ATOM 1151 C C . SER A 1 143 ? -2.125 -8.905 12.153 1.00 90.38 143 SER A C 1
ATOM 1153 O O . SER A 1 143 ? -1.924 -9.556 13.172 1.00 90.38 143 SER A O 1
ATOM 1155 N N . GLU A 1 144 ? -1.238 -8.8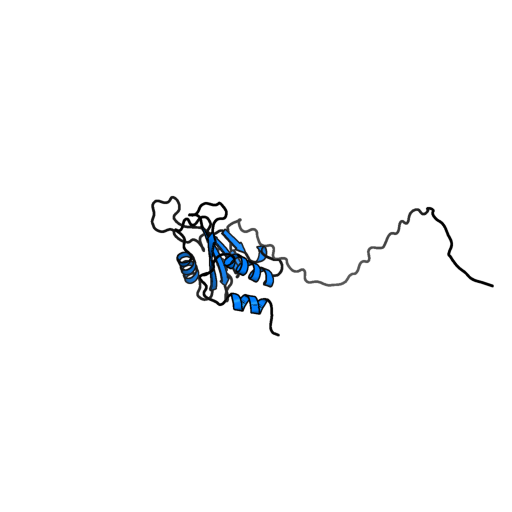40 11.159 1.00 92.44 144 GLU A N 1
ATOM 1156 C CA . GLU A 1 144 ? 0.093 -9.461 11.190 1.00 92.44 144 GLU A CA 1
ATOM 1157 C C . GLU A 1 144 ? 1.173 -8.560 11.802 1.00 92.44 144 GLU A C 1
ATOM 1159 O O . GLU A 1 144 ? 2.266 -9.046 12.074 1.00 92.44 144 GLU A O 1
ATOM 1164 N N . PHE A 1 145 ? 0.899 -7.266 11.987 1.00 91.69 145 PHE A N 1
ATOM 1165 C CA . PHE A 1 145 ? 1.899 -6.290 12.436 1.00 91.69 145 PHE A CA 1
ATOM 1166 C C . PHE A 1 145 ? 1.866 -6.098 13.950 1.00 91.69 145 PHE A C 1
ATOM 1168 O O . PHE A 1 145 ? 2.898 -6.169 14.608 1.00 91.69 145 PHE A O 1
ATOM 1175 N N . SER A 1 146 ? 0.675 -5.939 14.531 1.00 91.50 146 SER A N 1
ATOM 1176 C CA . SER A 1 146 ? 0.521 -5.797 15.978 1.00 91.50 146 SER A CA 1
ATOM 1177 C C . SER A 1 146 ? -0.846 -6.278 16.458 1.00 91.50 146 SER A C 1
ATOM 1179 O O . SER A 1 146 ? -1.840 -6.247 15.728 1.00 91.50 146 SER A O 1
ATOM 1181 N N . LYS A 1 147 ? -0.913 -6.700 17.728 1.00 90.44 147 LYS A N 1
ATOM 1182 C CA . LYS A 1 147 ? -2.188 -6.981 18.413 1.00 90.44 147 LYS A CA 1
ATOM 1183 C C . LYS A 1 147 ? -2.989 -5.701 18.649 1.00 90.44 147 LYS A C 1
ATOM 1185 O O . LYS A 1 147 ? -4.217 -5.756 18.678 1.00 90.44 147 LYS A O 1
ATOM 1190 N N . ASN A 1 148 ? -2.307 -4.569 18.834 1.00 92.38 148 ASN A N 1
ATOM 1191 C CA . ASN A 1 148 ? -2.954 -3.271 18.946 1.00 92.38 148 ASN A CA 1
ATOM 1192 C C . ASN A 1 148 ? -3.226 -2.739 17.528 1.00 92.38 148 ASN A C 1
ATOM 1194 O O . ASN A 1 148 ? -2.270 -2.484 16.795 1.00 92.38 148 ASN A O 1
ATOM 1198 N N . PRO A 1 149 ? -4.495 -2.543 17.124 1.00 90.44 149 PRO A N 1
ATOM 1199 C CA . PRO A 1 149 ? -4.811 -2.074 15.780 1.00 90.44 149 PRO A CA 1
ATOM 1200 C C . PRO A 1 149 ? -4.264 -0.670 15.504 1.00 90.44 149 PRO A C 1
ATOM 1202 O O . PRO A 1 149 ? -3.941 -0.368 14.365 1.00 90.44 149 PRO A O 1
ATOM 1205 N N . ILE A 1 150 ? -4.147 0.191 16.511 1.00 91.75 150 ILE A N 1
ATOM 1206 C CA . ILE A 1 150 ? -3.569 1.522 16.321 1.00 91.75 150 ILE A CA 1
ATOM 1207 C C . ILE A 1 150 ? -2.077 1.403 15.997 1.00 91.75 150 ILE A C 1
ATOM 1209 O O . ILE A 1 150 ? -1.630 1.925 14.977 1.00 91.75 150 ILE A O 1
ATOM 1213 N N . GLN A 1 151 ? -1.341 0.645 16.813 1.00 93.69 151 GLN A N 1
ATOM 1214 C CA . GLN A 1 151 ? 0.088 0.426 16.602 1.00 93.69 151 GLN A CA 1
ATOM 1215 C C . GLN A 1 151 ? 0.353 -0.263 15.261 1.00 93.69 151 GLN A C 1
ATOM 1217 O O . GLN A 1 151 ? 1.224 0.169 14.526 1.00 93.69 151 GLN A O 1
ATOM 1222 N N . ALA A 1 152 ? -0.469 -1.245 14.878 1.00 95.31 152 ALA A N 1
ATOM 1223 C CA . ALA A 1 152 ? -0.331 -1.927 13.594 1.00 95.31 152 ALA A CA 1
ATOM 1224 C C . ALA A 1 152 ? -0.380 -0.964 12.394 1.00 95.31 152 ALA A C 1
ATOM 1226 O O . ALA A 1 152 ? 0.355 -1.158 11.433 1.00 95.31 152 ALA A O 1
ATOM 1227 N N . THR A 1 153 ? -1.231 0.071 12.431 1.00 95.88 153 THR A N 1
ATOM 1228 C CA . THR A 1 153 ? -1.266 1.090 11.368 1.00 95.88 153 THR A CA 1
ATOM 1229 C C . THR A 1 153 ? 0.026 1.899 11.330 1.00 95.88 153 THR A C 1
ATOM 1231 O O . THR A 1 153 ? 0.543 2.151 10.245 1.00 95.88 153 THR A O 1
ATOM 1234 N N . ILE A 1 154 ? 0.537 2.300 12.498 1.00 96.00 154 ILE A N 1
ATOM 1235 C CA . ILE A 1 154 ? 1.800 3.040 12.607 1.00 96.00 154 ILE A CA 1
ATOM 1236 C C . ILE A 1 154 ? 2.942 2.178 12.061 1.00 96.00 154 ILE A C 1
ATOM 1238 O O . ILE A 1 154 ? 3.609 2.605 11.126 1.00 96.00 154 ILE A O 1
ATOM 1242 N N . ASP A 1 155 ? 3.069 0.937 12.537 1.00 96.00 155 ASP A N 1
ATOM 1243 C CA . ASP A 1 155 ? 4.113 -0.007 12.124 1.00 96.00 155 ASP A CA 1
ATOM 1244 C C . ASP A 1 155 ? 4.103 -0.239 10.603 1.00 96.00 155 ASP A C 1
ATOM 1246 O O . ASP A 1 155 ? 5.153 -0.312 9.968 1.00 96.00 155 ASP A O 1
ATOM 1250 N N . MET A 1 156 ? 2.918 -0.344 9.990 1.00 97.19 156 MET A N 1
ATOM 1251 C CA . MET A 1 156 ? 2.790 -0.489 8.537 1.00 97.19 156 MET A CA 1
ATOM 1252 C C . MET A 1 156 ? 3.234 0.770 7.783 1.00 97.19 156 MET A C 1
ATOM 1254 O O . MET A 1 156 ? 3.915 0.649 6.767 1.00 97.19 156 MET A O 1
ATOM 1258 N N . ILE A 1 157 ? 2.844 1.963 8.246 1.00 96.56 157 ILE A N 1
ATOM 1259 C CA . ILE A 1 157 ? 3.257 3.232 7.626 1.00 96.56 157 ILE A CA 1
ATOM 1260 C C . ILE A 1 157 ? 4.774 3.390 7.743 1.00 96.56 157 ILE A C 1
ATOM 1262 O O . ILE A 1 157 ? 5.438 3.614 6.734 1.00 96.56 157 ILE A O 1
ATOM 1266 N N . GLU A 1 158 ? 5.324 3.204 8.943 1.00 95.00 158 GLU A N 1
ATOM 1267 C CA . GLU A 1 158 ? 6.761 3.287 9.205 1.00 95.00 158 GLU A CA 1
ATOM 1268 C C . GLU A 1 158 ? 7.543 2.299 8.342 1.00 95.00 158 GLU A C 1
ATOM 1270 O O . GLU A 1 158 ? 8.517 2.694 7.703 1.00 95.00 158 GLU A O 1
ATOM 1275 N N . TYR A 1 159 ? 7.068 1.053 8.236 1.00 94.81 159 TYR A N 1
ATOM 1276 C CA . TYR A 1 159 ? 7.678 0.040 7.379 1.00 94.81 159 TYR A CA 1
ATOM 1277 C C . TYR A 1 159 ? 7.760 0.487 5.918 1.00 94.81 159 TYR A C 1
ATOM 1279 O O . TYR A 1 159 ? 8.784 0.279 5.278 1.00 94.81 159 TYR A O 1
ATOM 1287 N N . VAL A 1 160 ? 6.705 1.097 5.372 1.00 95.50 160 VAL A N 1
ATOM 1288 C CA . VAL A 1 160 ? 6.709 1.574 3.979 1.00 95.50 160 VAL A CA 1
ATOM 1289 C C . VAL A 1 160 ? 7.621 2.796 3.836 1.00 95.50 160 VAL A C 1
ATOM 1291 O O . VAL A 1 160 ? 8.337 2.917 2.850 1.00 95.50 160 VAL A O 1
ATOM 1294 N N . THR A 1 161 ? 7.655 3.697 4.813 1.00 94.44 161 THR A N 1
ATOM 1295 C CA . THR A 1 161 ? 8.373 4.982 4.694 1.00 94.44 161 THR A CA 1
ATOM 1296 C C . THR A 1 161 ? 9.824 4.976 5.188 1.00 94.44 161 THR A C 1
ATOM 1298 O O . THR A 1 161 ? 10.472 6.016 5.147 1.00 94.44 161 THR A O 1
ATOM 1301 N N . LYS A 1 162 ? 10.351 3.841 5.665 1.00 91.88 162 LYS A N 1
ATOM 1302 C CA . LYS A 1 162 ? 11.658 3.772 6.350 1.00 91.88 162 LYS A CA 1
ATOM 1303 C C . LYS A 1 162 ? 12.866 4.213 5.510 1.00 91.88 162 LYS A C 1
ATOM 1305 O O . LYS A 1 162 ? 13.816 4.756 6.064 1.00 91.88 162 LYS A O 1
ATOM 1310 N N . GLU A 1 163 ? 12.856 3.955 4.202 1.00 88.44 163 GLU A N 1
ATOM 1311 C CA . GLU A 1 163 ? 14.038 4.097 3.333 1.00 88.44 163 GLU A CA 1
ATOM 1312 C C . GLU A 1 163 ? 13.849 5.130 2.210 1.00 88.44 163 GLU A C 1
ATOM 1314 O O . GLU A 1 163 ? 14.808 5.803 1.824 1.00 88.44 163 GLU A O 1
ATOM 1319 N N . ASP A 1 164 ? 12.625 5.291 1.701 1.00 89.62 164 ASP A N 1
ATOM 1320 C CA . ASP A 1 164 ? 12.325 6.216 0.607 1.00 89.62 164 ASP A CA 1
ATOM 1321 C C . ASP A 1 164 ? 12.121 7.643 1.129 1.00 89.62 164 ASP A C 1
ATOM 1323 O O . ASP A 1 164 ? 11.216 7.907 1.921 1.00 89.62 164 ASP A O 1
ATOM 1327 N N . GLN A 1 165 ? 12.951 8.575 0.658 1.00 87.62 165 GLN A N 1
ATOM 1328 C CA . GLN A 1 165 ? 12.865 9.988 1.037 1.00 87.62 165 GLN A CA 1
ATOM 1329 C C . GLN A 1 165 ? 11.717 10.725 0.337 1.00 87.62 165 GLN A C 1
ATOM 1331 O O . GLN A 1 165 ? 11.306 11.784 0.809 1.00 87.62 165 GLN A O 1
ATOM 1336 N N . ASP A 1 166 ? 11.196 10.171 -0.761 1.00 92.00 166 ASP A N 1
ATOM 1337 C CA . ASP A 1 166 ? 10.177 10.813 -1.594 1.00 92.00 166 ASP A CA 1
ATOM 1338 C C . ASP A 1 166 ? 9.059 9.828 -1.993 1.00 92.00 166 ASP A C 1
ATOM 1340 O O . ASP A 1 166 ? 8.900 9.488 -3.170 1.00 92.00 166 ASP A O 1
ATOM 1344 N N . PRO A 1 167 ? 8.300 9.269 -1.030 1.00 95.50 167 PRO A N 1
ATOM 1345 C CA . PRO A 1 167 ? 7.229 8.328 -1.336 1.00 95.50 167 PRO A CA 1
ATOM 1346 C C . PRO A 1 167 ? 6.050 9.029 -2.028 1.00 95.50 167 PRO A C 1
ATOM 1348 O O . PRO A 1 167 ? 5.654 10.134 -1.655 1.00 95.50 167 PRO A O 1
ATOM 1351 N N . VAL A 1 168 ? 5.416 8.344 -2.982 1.00 96.38 168 VAL A N 1
ATOM 1352 C CA . VAL A 1 168 ? 4.184 8.836 -3.615 1.00 96.38 168 VAL A CA 1
ATOM 1353 C C . VAL A 1 168 ? 3.024 8.578 -2.661 1.00 96.38 168 VAL A C 1
ATOM 1355 O O . VAL A 1 168 ? 2.788 7.440 -2.263 1.00 96.38 168 VAL A O 1
ATOM 1358 N N . CYS A 1 169 ? 2.301 9.618 -2.262 1.00 96.19 169 CYS A N 1
ATOM 1359 C CA . CYS A 1 169 ? 1.168 9.493 -1.350 1.00 96.19 169 CYS A CA 1
ATOM 1360 C C . CYS A 1 169 ? 0.095 10.536 -1.662 1.00 96.19 169 CYS A C 1
ATOM 1362 O O . CYS A 1 169 ? 0.397 11.615 -2.166 1.00 96.19 169 CYS A O 1
ATOM 1364 N N . ASN A 1 170 ? -1.160 10.221 -1.338 1.00 94.94 170 ASN A N 1
ATOM 1365 C CA . ASN A 1 170 ? -2.300 11.122 -1.539 1.00 94.94 170 ASN A CA 1
ATOM 1366 C C . ASN A 1 170 ? -2.834 11.738 -0.231 1.00 94.94 170 ASN A C 1
ATOM 1368 O O . ASN A 1 170 ? -3.880 12.385 -0.223 1.00 94.94 170 ASN A O 1
ATOM 1372 N N . PHE A 1 171 ? -2.120 11.547 0.883 1.00 94.56 171 PHE A N 1
ATOM 1373 C CA . PHE A 1 171 ? -2.454 12.114 2.187 1.00 94.56 171 PHE A CA 1
ATOM 1374 C C . PHE A 1 171 ? -1.195 12.420 3.009 1.00 94.56 171 PHE A C 1
ATOM 1376 O O . PHE A 1 171 ? -0.134 11.828 2.811 1.00 94.56 171 PHE A O 1
ATOM 1383 N N . ASP A 1 172 ? -1.323 13.321 3.987 1.00 94.12 172 ASP A N 1
ATOM 1384 C CA . ASP A 1 172 ? -0.241 13.637 4.926 1.00 94.12 172 ASP A CA 1
ATOM 1385 C C . ASP A 1 172 ? -0.130 12.554 6.012 1.00 94.12 172 ASP A C 1
ATOM 1387 O O . ASP A 1 172 ? -0.768 12.604 7.074 1.00 94.12 172 ASP A O 1
ATOM 1391 N N . TRP A 1 173 ? 0.699 11.551 5.731 1.00 93.38 173 TRP A N 1
ATOM 1392 C CA . TRP A 1 173 ? 0.915 10.421 6.627 1.00 93.38 173 TRP A CA 1
ATOM 1393 C C . TRP A 1 173 ? 1.634 10.803 7.921 1.00 93.38 173 TRP A C 1
ATOM 1395 O O . TRP A 1 173 ? 1.311 10.250 8.973 1.00 93.38 173 TRP A O 1
ATOM 1405 N N . LYS A 1 174 ? 2.525 11.802 7.899 1.00 93.38 174 LYS A N 1
ATOM 1406 C CA . LYS A 1 174 ? 3.216 12.290 9.106 1.00 93.38 174 LYS A CA 1
ATOM 1407 C C . LYS A 1 174 ? 2.217 12.907 10.076 1.00 93.38 174 LYS A C 1
ATOM 1409 O O . LYS A 1 174 ? 2.256 12.642 11.279 1.00 93.38 174 LYS A O 1
ATOM 1414 N N . LYS A 1 175 ? 1.280 13.707 9.563 1.00 93.56 175 LYS A N 1
ATOM 1415 C CA . LYS A 1 175 ? 0.188 14.274 10.362 1.00 93.56 175 LYS A CA 1
ATOM 1416 C C . LYS A 1 175 ? -0.760 13.197 10.875 1.00 93.56 175 LYS A C 1
ATOM 1418 O O . LYS A 1 175 ? -1.221 13.304 12.012 1.00 93.56 175 LYS A O 1
ATOM 1423 N N . LYS A 1 176 ? -1.034 12.159 10.078 1.00 91.19 176 LYS A N 1
ATOM 1424 C CA . LYS A 1 176 ? -1.841 11.013 10.512 1.00 91.19 176 LYS A CA 1
ATOM 1425 C C . LYS A 1 176 ? -1.192 10.278 11.686 1.00 91.19 176 LYS A C 1
ATOM 1427 O O . LYS A 1 176 ? -1.850 10.133 12.710 1.00 91.19 176 LYS A O 1
ATOM 1432 N N . VAL A 1 177 ? 0.081 9.891 11.576 1.00 91.94 177 VAL A N 1
ATOM 1433 C CA . VAL A 1 177 ? 0.816 9.203 12.655 1.00 91.94 177 VAL A CA 1
ATOM 1434 C C . VAL A 1 177 ? 0.792 10.036 13.940 1.00 91.94 177 VAL A C 1
ATOM 1436 O O . VAL A 1 177 ? 0.326 9.553 14.967 1.00 91.94 177 VAL A O 1
ATOM 1439 N N . ARG A 1 178 ? 1.124 11.332 13.868 1.00 92.19 178 ARG A N 1
ATOM 1440 C CA . ARG A 1 178 ? 1.096 12.228 15.042 1.00 92.19 178 ARG A CA 1
ATOM 1441 C C . ARG A 1 178 ? -0.274 12.314 15.720 1.00 92.19 178 ARG A C 1
ATOM 1443 O O . ARG A 1 178 ? -0.344 12.352 16.945 1.00 92.19 178 ARG A O 1
ATOM 1450 N N . ARG A 1 179 ? -1.361 12.375 14.941 1.00 88.56 179 ARG A N 1
ATOM 1451 C CA . ARG A 1 179 ? -2.740 12.404 15.472 1.00 88.56 179 ARG A CA 1
ATOM 1452 C C . ARG A 1 179 ? -3.114 11.103 16.172 1.00 88.56 179 ARG A C 1
ATOM 1454 O O . ARG A 1 179 ? -3.861 11.131 17.142 1.00 88.56 179 ARG A O 1
ATOM 1461 N N . ILE A 1 180 ? -2.623 9.980 15.657 1.00 87.88 180 ILE A N 1
ATOM 1462 C CA . ILE A 1 180 ? -2.872 8.658 16.222 1.00 87.88 180 ILE A CA 1
ATOM 1463 C C . ILE A 1 180 ? -2.091 8.477 17.534 1.00 87.88 180 ILE A C 1
ATOM 1465 O O . ILE A 1 180 ? -2.646 7.962 18.500 1.00 87.88 180 ILE A O 1
ATOM 1469 N N . GLU A 1 181 ? -0.834 8.925 17.589 1.00 86.88 181 GLU A N 1
ATOM 1470 C CA . GLU A 1 181 ? 0.012 8.850 18.792 1.00 86.88 181 GLU A CA 1
ATOM 1471 C C . GLU A 1 181 ? -0.439 9.800 19.905 1.00 86.88 181 GLU A C 1
ATOM 1473 O O . GLU A 1 181 ? -0.340 9.479 21.089 1.00 86.88 181 GLU A O 1
ATOM 1478 N N . LYS A 1 182 ? -0.921 10.987 19.529 1.00 82.50 182 LYS A N 1
ATOM 1479 C CA . LYS A 1 182 ? -1.409 12.015 20.449 1.00 82.50 182 LYS A CA 1
ATOM 1480 C C . LYS A 1 182 ? -2.869 12.320 20.134 1.00 82.50 182 LYS A C 1
ATOM 1482 O O . LYS A 1 182 ? -3.139 13.349 19.508 1.00 82.50 182 LYS A O 1
ATOM 1487 N N . PRO A 1 183 ? -3.811 11.455 20.549 1.00 69.44 183 PRO A N 1
ATOM 1488 C CA . PRO A 1 183 ? -5.223 11.775 20.444 1.00 69.44 183 PRO A CA 1
ATOM 1489 C C . PRO A 1 183 ? -5.480 13.018 21.301 1.00 69.44 183 PRO A C 1
ATOM 1491 O O . PRO A 1 183 ? -5.462 12.963 22.527 1.00 69.44 183 PRO A O 1
ATOM 1494 N N . THR A 1 184 ? -5.636 14.170 20.655 1.00 56.53 184 THR A N 1
ATOM 1495 C CA . THR A 1 184 ? -6.138 15.379 21.308 1.00 56.53 184 THR A CA 1
ATOM 1496 C C . THR A 1 184 ? -7.587 15.111 21.689 1.00 56.53 184 THR A C 1
ATOM 1498 O O . THR A 1 184 ? -8.425 14.967 20.795 1.00 56.53 184 THR A O 1
ATOM 1501 N N . PHE A 1 185 ? -7.832 14.972 22.991 1.00 47.78 185 PHE A N 1
ATOM 1502 C CA . PHE A 1 185 ? -9.159 14.929 23.601 1.00 47.78 185 PHE A CA 1
ATOM 1503 C C . PHE A 1 185 ? -9.696 16.343 23.809 1.00 47.78 185 PHE A C 1
ATOM 1505 O O . PHE A 1 185 ? -8.872 17.233 24.127 1.00 47.78 185 PHE A O 1
#

Radius of gyration: 29.54 Å; chains: 1; bounding box: 55×50×108 Å

Foldseek 3Di:
DDDDDDDDDDDDDDDDDDDDDDDDDDDDPDDDDPPPPPPPPPPDDPADKDDFAFKKKWKQWFCLPQDDLVLQVVLVVVQDPDKWKKWFKADDPPPDRRTIMIMMIIGHDPTGDIDRDQCSRWGAGDPDPDPDGTGGIDIDGLVVQDPDSLVSSVSSVCVNVVPGPDIDTDDDVVVVNVCSVDVDD

Secondary structure (DSSP, 8-state):
-------------------------------------------------EEEE-EEEEEE---TTTS-HHHHHHHHHTT-SSEEEEEEEEE-TTS-TT-EEEEEEEEESSS-EEE--TTTT-EEPPS-S-S-SEE--EEEEGGGT-SSHHHHHHHHHHHHHSS-SS-EESS-HHHHHHHHHS---

Organism: NCBI:txid1754192